Protein AF-A0A653PRN5-F1 (afdb_monomer_lite)

Secondary structure (DSSP, 8-state):
-HHHHHHHHHHHHHHHHHHHHHHHHHHHHHHHHHHHHHH-TTS---HHHHHHHHHHHHHHHHHHHHHHHHHHHHIIIIIS--SS---HHHHHHHHHHHHHHHHHHHHHHHHHHHHHHHHH-GGGHHHHHHHHHHHHHHHHHHHHHHHHHGGGTTS-TTHHHHHHHHHHHHHHHHHHHHTPPPPPP----PPP-PPPP--

Sequence (199 aa):
MTRLIERLFAAGYLAVIVLFLCAGAALVGLAAVEMWGALAPSRTLDLRARFDSVLDAIGIVTIALVAFELAQTVFEEEVRREVKISGPTRVRRFLSRFMVVLVVALSIETLVAVFRLLHEAPEQLPYAAAIGATAALLLVGWGVFLRLNRSVEELEPEAMAAAKDEDGEVAADADADAASPPPKAARRRRPARKVPAAE

pLDDT: mean 79.78, std 18.1, range [44.19, 98.56]

Structure (mmCIF, N/CA/C/O backbone):
data_AF-A0A653PRN5-F1
#
_entry.id   AF-A0A653PRN5-F1
#
loop_
_atom_site.group_PDB
_atom_site.id
_atom_site.type_symbol
_atom_site.label_atom_id
_atom_site.label_alt_id
_atom_site.label_comp_id
_atom_site.label_asym_id
_atom_site.label_entity_id
_atom_site.label_seq_id
_atom_site.pdbx_PDB_ins_code
_atom_site.Cartn_x
_atom_site.Cartn_y
_atom_site.Cartn_z
_atom_site.occupancy
_atom_site.B_iso_or_equiv
_atom_site.auth_seq_id
_atom_site.auth_comp_id
_atom_site.auth_asym_id
_atom_site.auth_atom_id
_atom_site.pdbx_PDB_model_num
ATOM 1 N N . MET A 1 1 ? -38.121 -8.170 11.894 1.00 65.75 1 MET A N 1
ATOM 2 C CA . MET A 1 1 ? -37.462 -7.126 11.074 1.00 65.75 1 MET A CA 1
ATOM 3 C C . MET A 1 1 ? -36.005 -6.919 11.478 1.00 65.75 1 MET A C 1
ATOM 5 O O . MET A 1 1 ? -35.159 -6.982 10.603 1.00 65.75 1 MET A O 1
ATOM 9 N N . THR A 1 2 ? -35.678 -6.799 12.767 1.00 76.06 2 THR A N 1
ATOM 10 C CA . THR A 1 2 ? -34.288 -6.697 13.271 1.00 76.06 2 THR A CA 1
ATOM 11 C C . THR A 1 2 ? -33.360 -7.821 12.794 1.00 76.06 2 THR A C 1
ATOM 13 O O . THR A 1 2 ? -32.327 -7.535 12.208 1.00 76.06 2 THR A O 1
ATOM 16 N N . ARG A 1 3 ? -33.774 -9.094 12.880 1.00 78.69 3 ARG A N 1
ATOM 17 C CA . ARG A 1 3 ? -32.960 -10.223 12.373 1.00 78.69 3 ARG A CA 1
ATOM 18 C C . ARG A 1 3 ? -32.740 -10.236 10.855 1.00 78.69 3 ARG A C 1
ATOM 20 O O . ARG A 1 3 ? -31.803 -10.869 10.382 1.00 78.69 3 ARG A O 1
ATOM 27 N N . LEU A 1 4 ? -33.618 -9.592 10.082 1.00 84.12 4 LEU A N 1
ATOM 28 C CA . LEU A 1 4 ? -33.431 -9.451 8.634 1.00 84.12 4 LEU A CA 1
ATOM 29 C C . LEU A 1 4 ? -32.376 -8.379 8.346 1.00 84.12 4 LEU A C 1
ATOM 31 O O . LEU A 1 4 ? -31.510 -8.592 7.508 1.00 84.12 4 LEU A O 1
ATOM 35 N N . ILE A 1 5 ? -32.427 -7.273 9.090 1.00 83.81 5 ILE A N 1
ATOM 36 C CA . ILE A 1 5 ? -31.450 -6.184 9.026 1.00 83.81 5 ILE A CA 1
ATOM 37 C C . ILE A 1 5 ? -30.063 -6.697 9.439 1.00 83.81 5 ILE A C 1
ATOM 39 O O . ILE A 1 5 ? -29.112 -6.526 8.690 1.00 83.81 5 ILE A O 1
ATOM 43 N N . GLU A 1 6 ? -29.949 -7.417 10.558 1.00 82.81 6 GLU A N 1
ATOM 44 C CA . GLU A 1 6 ? -28.686 -8.024 11.015 1.00 82.81 6 GLU A CA 1
ATOM 45 C C . GLU A 1 6 ? -28.068 -8.959 9.963 1.00 82.81 6 GLU A C 1
ATOM 47 O O . GLU A 1 6 ? -26.876 -8.878 9.681 1.00 82.81 6 GLU A O 1
ATOM 52 N N . ARG A 1 7 ? -28.881 -9.816 9.327 1.00 84.31 7 ARG A N 1
ATOM 53 C CA . ARG A 1 7 ? -28.416 -10.698 8.244 1.00 84.31 7 ARG A CA 1
ATOM 54 C C . ARG A 1 7 ? -28.000 -9.926 6.997 1.00 84.31 7 ARG A C 1
ATOM 56 O O . ARG A 1 7 ? -27.056 -10.341 6.337 1.00 84.31 7 ARG A O 1
ATOM 63 N N . LEU A 1 8 ? -28.687 -8.830 6.676 1.00 88.81 8 LEU A N 1
ATOM 64 C CA . LEU A 1 8 ? -28.337 -7.964 5.553 1.00 88.81 8 LEU A CA 1
ATOM 65 C C . LEU A 1 8 ? -26.974 -7.297 5.782 1.00 88.81 8 LEU A C 1
ATOM 67 O O . LEU A 1 8 ? -26.132 -7.326 4.892 1.00 88.81 8 LEU A O 1
ATOM 71 N N . PHE A 1 9 ? -26.737 -6.756 6.981 1.00 86.50 9 PHE A N 1
ATOM 72 C CA . PHE A 1 9 ? -25.447 -6.170 7.351 1.00 86.50 9 PHE A CA 1
ATOM 73 C C . PHE A 1 9 ? -24.332 -7.218 7.343 1.00 86.50 9 PHE A C 1
ATOM 75 O O . PHE A 1 9 ? -23.309 -7.004 6.700 1.00 86.50 9 PHE A O 1
ATOM 82 N N . ALA A 1 10 ? -24.549 -8.382 7.961 1.00 85.75 10 ALA A N 1
ATOM 83 C CA . ALA A 1 10 ? -23.576 -9.473 7.945 1.00 85.75 10 ALA A CA 1
ATOM 84 C C . ALA A 1 10 ? -23.252 -9.950 6.517 1.00 85.75 10 ALA A C 1
ATOM 86 O O . ALA A 1 10 ? -22.086 -10.148 6.183 1.00 85.75 10 ALA A O 1
ATOM 87 N N . ALA A 1 11 ? -24.265 -10.091 5.655 1.00 89.25 11 ALA A N 1
ATOM 88 C CA . ALA A 1 11 ? -24.065 -10.432 4.248 1.00 89.25 11 ALA A CA 1
ATOM 89 C C . ALA A 1 11 ? -23.294 -9.335 3.497 1.00 89.25 11 ALA A C 1
ATOM 91 O O . ALA A 1 11 ? -22.427 -9.650 2.686 1.00 89.25 11 ALA A O 1
ATOM 92 N N . GLY A 1 12 ? -23.573 -8.062 3.791 1.00 91.38 12 GLY A N 1
ATOM 93 C CA . GLY A 1 12 ? -22.850 -6.918 3.239 1.00 91.38 12 GLY A CA 1
ATOM 94 C C . GLY A 1 12 ? -21.367 -6.928 3.613 1.00 91.38 12 GLY A C 1
ATOM 95 O O . GLY A 1 12 ? -20.519 -6.887 2.726 1.00 91.38 12 GLY A O 1
ATOM 96 N N . TYR A 1 13 ? -21.039 -7.056 4.902 1.00 90.56 13 TYR A N 1
ATOM 97 C CA . TYR A 1 13 ? -19.646 -7.134 5.357 1.00 90.56 13 TYR A CA 1
ATOM 98 C C . TYR A 1 13 ? -18.920 -8.353 4.788 1.00 90.56 13 TYR A C 1
ATOM 100 O O . TYR A 1 13 ? -17.786 -8.229 4.331 1.00 90.56 13 TYR A O 1
ATOM 108 N N . LEU A 1 14 ? -19.583 -9.511 4.732 1.00 92.00 14 LEU A N 1
ATOM 109 C CA . LEU A 1 14 ? -19.017 -10.704 4.107 1.00 92.00 14 LEU A CA 1
ATOM 110 C C . LEU A 1 14 ? -18.716 -10.473 2.620 1.00 92.00 14 LEU A C 1
ATOM 112 O O . LEU A 1 14 ? -17.643 -10.846 2.153 1.00 92.00 14 LEU A O 1
ATOM 116 N N . ALA A 1 15 ? -19.627 -9.829 1.885 1.00 95.00 15 ALA A N 1
ATOM 117 C CA . ALA A 1 15 ? -19.411 -9.496 0.481 1.00 95.00 15 ALA A CA 1
ATOM 118 C C . ALA A 1 15 ? -18.217 -8.546 0.294 1.00 95.00 15 ALA A C 1
ATOM 120 O O . ALA A 1 15 ? -17.404 -8.767 -0.601 1.00 95.00 15 ALA A O 1
ATOM 121 N N . VAL A 1 16 ? -18.069 -7.536 1.159 1.00 94.44 16 VAL A N 1
ATOM 122 C CA . VAL A 1 16 ? -16.920 -6.614 1.151 1.00 94.44 16 VAL A CA 1
ATOM 123 C C . VAL A 1 16 ? -15.607 -7.357 1.402 1.00 94.44 16 VAL A C 1
ATOM 125 O O . VAL A 1 16 ? -14.648 -7.164 0.659 1.00 94.44 16 VAL A O 1
ATOM 128 N N . ILE A 1 17 ? -15.565 -8.242 2.402 1.00 95.44 17 ILE A N 1
ATOM 129 C CA . ILE A 1 17 ? -14.377 -9.051 2.712 1.00 95.44 17 ILE A CA 1
ATOM 130 C C . ILE A 1 17 ? -14.002 -9.924 1.515 1.00 95.44 17 ILE A C 1
ATOM 132 O O . ILE A 1 17 ? -12.851 -9.913 1.084 1.00 95.44 17 ILE A O 1
ATOM 136 N N . VAL A 1 18 ? -14.970 -10.646 0.942 1.00 97.00 18 VAL A N 1
ATOM 137 C CA . VAL A 1 18 ? -14.740 -11.495 -0.236 1.00 97.00 18 VAL A CA 1
ATOM 138 C C . VAL A 1 18 ? -14.222 -10.664 -1.408 1.00 97.00 18 VAL A C 1
ATOM 140 O O . VAL A 1 18 ? -13.267 -11.075 -2.060 1.00 97.00 18 VAL A O 1
ATOM 143 N N . LEU A 1 19 ? -14.789 -9.479 -1.647 1.00 97.69 19 LEU A N 1
ATOM 144 C CA . LEU A 1 19 ? -14.347 -8.594 -2.721 1.00 97.69 19 LEU A CA 1
ATOM 145 C C . LEU A 1 19 ? -12.893 -8.143 -2.532 1.00 97.69 19 LEU A C 1
ATOM 147 O O . LEU A 1 19 ? -12.115 -8.234 -3.480 1.00 97.69 19 LEU A O 1
ATOM 151 N N . PHE A 1 20 ? -12.505 -7.709 -1.328 1.00 97.56 20 PHE A N 1
ATOM 152 C CA . PHE A 1 20 ? -11.119 -7.327 -1.042 1.00 97.56 20 PHE A CA 1
ATOM 153 C C . PHE A 1 20 ? -10.149 -8.508 -1.161 1.00 97.56 20 PHE A C 1
ATOM 155 O O . PHE A 1 20 ? -9.071 -8.342 -1.728 1.00 97.56 20 PHE A O 1
ATOM 162 N N . LEU A 1 21 ? -10.531 -9.705 -0.698 1.00 97.75 21 LEU A N 1
ATOM 163 C CA . LEU A 1 21 ? -9.713 -10.914 -0.851 1.00 97.75 21 LEU A CA 1
ATOM 164 C C . LEU A 1 21 ? -9.529 -11.290 -2.325 1.00 97.75 21 LEU A C 1
ATOM 166 O O . LEU A 1 21 ? -8.411 -11.580 -2.749 1.00 97.75 21 LEU A O 1
ATOM 170 N N . CYS A 1 22 ? -10.602 -11.255 -3.118 1.00 98.44 22 CYS A N 1
ATOM 171 C CA . CYS A 1 22 ? -10.537 -11.516 -4.553 1.00 98.44 22 CYS A CA 1
ATOM 172 C C . CYS A 1 22 ? -9.695 -10.463 -5.282 1.00 98.44 22 CYS A C 1
ATOM 174 O O . CYS A 1 22 ? -8.875 -10.826 -6.121 1.00 98.44 22 CYS A O 1
ATOM 176 N N . ALA A 1 23 ? -9.860 -9.180 -4.950 1.00 98.31 23 ALA A N 1
ATOM 177 C CA . ALA A 1 23 ? -9.071 -8.096 -5.527 1.00 98.31 23 ALA A CA 1
ATOM 178 C C . ALA A 1 23 ? -7.583 -8.233 -5.175 1.00 98.31 23 ALA A C 1
ATOM 180 O O . ALA A 1 23 ? -6.744 -8.198 -6.071 1.00 98.31 23 ALA A O 1
ATOM 181 N N . GLY A 1 24 ? -7.253 -8.466 -3.901 1.00 98.19 24 GLY A N 1
ATOM 182 C CA . GLY A 1 24 ? -5.880 -8.703 -3.456 1.00 98.19 24 GLY A CA 1
ATOM 183 C C . GLY A 1 24 ? -5.254 -9.912 -4.151 1.00 98.19 24 GLY A C 1
ATOM 184 O O . GLY A 1 24 ? -4.158 -9.811 -4.693 1.00 98.19 24 GLY A O 1
ATOM 185 N N . ALA A 1 25 ? -5.970 -11.039 -4.231 1.00 98.44 25 ALA A N 1
ATOM 186 C CA . ALA A 1 25 ? -5.490 -12.235 -4.924 1.00 98.44 25 ALA A CA 1
ATOM 187 C C . ALA A 1 25 ? -5.283 -12.002 -6.430 1.00 98.44 25 ALA A C 1
ATOM 189 O O . ALA A 1 25 ? -4.285 -12.454 -6.990 1.00 98.44 25 ALA A O 1
ATOM 190 N N . ALA A 1 26 ? -6.191 -11.271 -7.083 1.00 98.56 26 ALA A N 1
ATOM 191 C CA . ALA A 1 26 ? -6.050 -10.899 -8.486 1.00 98.56 26 ALA A CA 1
ATOM 192 C C . ALA A 1 26 ? -4.828 -9.998 -8.710 1.00 98.56 26 ALA A C 1
ATOM 194 O O . ALA A 1 26 ? -4.054 -10.252 -9.629 1.00 98.56 26 ALA A O 1
ATOM 195 N N . LEU A 1 27 ? -4.609 -9.000 -7.848 1.00 98.44 27 LEU A N 1
ATOM 196 C CA . LEU A 1 27 ? -3.434 -8.128 -7.906 1.00 98.44 27 LEU A CA 1
ATOM 197 C C . LEU A 1 27 ? -2.136 -8.914 -7.686 1.00 98.44 27 LEU A C 1
ATOM 199 O O . LEU A 1 27 ? -1.198 -8.746 -8.457 1.00 98.44 27 LEU A O 1
ATOM 203 N N . VAL A 1 28 ? -2.086 -9.836 -6.718 1.00 98.50 28 VAL A N 1
ATOM 204 C CA . VAL A 1 28 ? -0.931 -10.739 -6.545 1.00 98.50 28 VAL A CA 1
ATOM 205 C C . VAL A 1 28 ? -0.688 -11.570 -7.805 1.00 98.50 28 VAL A C 1
ATOM 207 O O . VAL A 1 28 ? 0.454 -11.704 -8.240 1.00 98.50 28 VAL A O 1
ATOM 210 N N . GLY A 1 29 ? -1.748 -12.100 -8.420 1.00 98.50 29 GLY A N 1
ATOM 211 C CA . GLY A 1 29 ? -1.652 -12.826 -9.685 1.00 98.50 29 GLY A CA 1
ATOM 212 C C . GLY A 1 29 ? -1.079 -11.963 -10.812 1.00 98.50 29 GLY A C 1
ATOM 213 O O . GLY A 1 29 ? -0.166 -12.398 -11.509 1.00 98.50 29 GLY A O 1
ATOM 214 N N . LEU A 1 30 ? -1.561 -10.726 -10.957 1.00 98.38 30 LEU A N 1
ATOM 215 C CA . LEU A 1 30 ? -1.055 -9.770 -11.946 1.00 98.38 30 LEU A CA 1
ATOM 216 C C . LEU A 1 30 ? 0.412 -9.413 -11.693 1.00 98.38 30 LEU A C 1
ATOM 218 O O . LEU A 1 30 ? 1.210 -9.452 -12.625 1.00 98.38 30 LEU A O 1
ATOM 222 N N . ALA A 1 31 ? 0.792 -9.151 -10.442 1.00 98.00 31 ALA A N 1
ATOM 223 C CA . ALA A 1 31 ? 2.178 -8.884 -10.083 1.00 98.00 31 ALA A CA 1
ATOM 224 C C . ALA A 1 31 ? 3.092 -10.079 -10.377 1.00 98.00 31 ALA A C 1
ATOM 226 O O . ALA A 1 31 ? 4.203 -9.897 -10.866 1.00 98.00 31 ALA A O 1
ATOM 227 N N . ALA A 1 32 ? 2.633 -11.308 -10.119 1.00 97.88 32 ALA A N 1
ATOM 228 C CA . ALA A 1 32 ? 3.389 -12.515 -10.435 1.00 97.88 32 ALA A CA 1
ATOM 229 C C . ALA A 1 32 ? 3.581 -12.690 -11.950 1.00 97.88 32 ALA A C 1
ATOM 231 O O . ALA A 1 32 ? 4.664 -13.078 -12.390 1.00 97.88 32 ALA A O 1
ATOM 232 N N . VAL A 1 33 ? 2.556 -12.377 -12.750 1.00 97.00 33 VAL A N 1
ATOM 233 C CA . VAL A 1 33 ? 2.641 -12.392 -14.217 1.00 97.00 33 VAL A CA 1
ATOM 234 C C . VAL A 1 33 ? 3.614 -11.325 -14.724 1.00 97.00 33 VAL A C 1
ATOM 236 O O . VAL A 1 33 ? 4.459 -11.641 -15.563 1.00 97.00 33 VAL A O 1
ATOM 239 N N . GLU A 1 34 ? 3.539 -10.101 -14.199 1.00 95.81 34 GLU A N 1
ATOM 240 C CA . GLU A 1 34 ? 4.444 -9.002 -14.559 1.00 95.81 34 GLU A CA 1
ATOM 241 C C . GLU A 1 34 ? 5.897 -9.347 -14.199 1.00 95.81 34 GLU A C 1
ATOM 243 O O . GLU A 1 34 ? 6.788 -9.293 -15.047 1.00 95.81 34 GLU A O 1
ATOM 248 N N . MET A 1 35 ? 6.119 -9.839 -12.977 1.00 95.31 35 MET A N 1
ATOM 249 C CA . MET A 1 35 ? 7.420 -10.293 -12.485 1.00 95.31 35 MET A CA 1
ATOM 250 C C . MET A 1 35 ? 7.989 -11.422 -13.353 1.00 95.31 35 MET A C 1
ATOM 252 O O . MET A 1 35 ? 9.139 -11.366 -13.790 1.00 95.31 35 MET A O 1
ATOM 256 N N . TRP A 1 36 ? 7.181 -12.440 -13.665 1.00 95.81 36 TRP A N 1
ATOM 257 C CA . TRP A 1 36 ? 7.602 -13.523 -14.552 1.00 95.81 36 TRP A CA 1
ATOM 258 C C . TRP A 1 36 ? 7.970 -13.001 -15.944 1.00 95.81 36 TRP A C 1
ATOM 260 O O . TRP A 1 36 ? 8.997 -13.392 -16.496 1.00 95.81 36 TRP A O 1
ATOM 270 N N . GLY A 1 37 ? 7.174 -12.083 -16.499 1.00 93.00 37 GLY A N 1
ATOM 271 C CA . GLY A 1 37 ? 7.458 -11.424 -17.773 1.00 93.00 37 GLY A CA 1
ATOM 272 C C . GLY A 1 37 ? 8.770 -10.633 -17.764 1.00 93.00 37 GLY A C 1
ATOM 273 O O . GLY A 1 37 ? 9.509 -10.684 -18.749 1.00 93.00 37 GLY A O 1
ATOM 274 N N . ALA A 1 38 ? 9.080 -9.966 -16.651 1.00 92.44 38 ALA A N 1
ATOM 275 C CA . ALA A 1 38 ? 10.306 -9.198 -16.456 1.00 92.44 38 ALA A CA 1
ATOM 276 C C . ALA A 1 38 ? 11.556 -10.079 -16.323 1.00 92.44 38 ALA A C 1
ATOM 278 O O . ALA A 1 38 ? 12.642 -9.678 -16.742 1.00 92.44 38 ALA A O 1
ATOM 279 N N . LEU A 1 39 ? 11.426 -11.283 -15.757 1.00 91.88 39 LEU A N 1
ATOM 280 C CA . LEU A 1 39 ? 12.531 -12.225 -15.533 1.00 91.88 39 LEU A CA 1
ATOM 281 C C . LEU A 1 39 ? 12.707 -13.238 -16.670 1.00 91.88 39 LEU A C 1
ATOM 283 O O . LEU A 1 39 ? 13.814 -13.740 -16.862 1.00 91.88 39 LEU A O 1
ATOM 287 N N . ALA A 1 40 ? 11.664 -13.508 -17.459 1.00 92.69 40 ALA A N 1
ATOM 288 C CA . ALA A 1 40 ? 11.686 -14.498 -18.530 1.00 92.69 40 ALA A CA 1
ATOM 289 C C . ALA A 1 40 ? 12.869 -14.266 -19.500 1.00 92.69 40 ALA A C 1
ATOM 291 O O . ALA A 1 40 ? 12.948 -13.218 -20.156 1.00 92.69 40 ALA A O 1
ATOM 292 N N . PRO A 1 41 ? 13.788 -15.242 -19.648 1.00 82.62 41 PRO A N 1
ATOM 293 C CA . PRO A 1 41 ? 14.909 -15.134 -20.586 1.00 82.62 41 PRO A CA 1
ATOM 294 C C . PRO A 1 41 ? 14.459 -15.106 -22.050 1.00 82.62 41 PRO A C 1
ATOM 296 O O . PRO A 1 41 ? 15.177 -14.614 -22.912 1.00 82.62 41 PRO A O 1
ATOM 299 N N . SER A 1 42 ? 13.261 -15.627 -22.332 1.00 83.94 42 SER A N 1
ATOM 300 C CA . SER A 1 42 ? 12.683 -15.690 -23.675 1.00 83.94 42 SER A CA 1
ATOM 301 C C . SER A 1 42 ? 1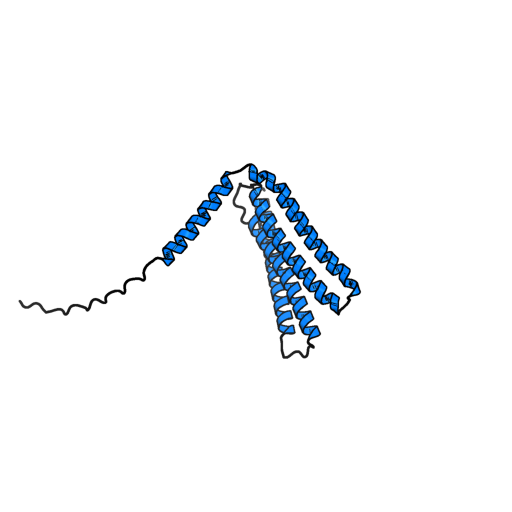2.254 -14.330 -24.232 1.00 83.94 42 SER A C 1
ATOM 303 O O . SER A 1 42 ? 12.077 -14.210 -25.442 1.00 83.94 42 SER A O 1
ATOM 305 N N . ARG A 1 43 ? 12.084 -13.304 -23.386 1.00 82.00 43 ARG A N 1
ATOM 306 C CA . ARG A 1 43 ? 11.789 -11.942 -23.841 1.00 82.00 43 ARG A CA 1
ATOM 307 C C . ARG A 1 43 ? 13.080 -11.150 -24.024 1.00 82.00 43 ARG A C 1
ATOM 309 O O . ARG A 1 43 ? 13.852 -10.964 -23.084 1.00 82.00 43 ARG A O 1
ATOM 316 N N . THR A 1 44 ? 13.281 -10.599 -25.213 1.00 83.94 44 THR A N 1
ATOM 317 C CA . THR A 1 44 ? 14.355 -9.638 -25.489 1.00 83.94 44 THR A CA 1
ATOM 318 C C . THR A 1 44 ? 13.940 -8.246 -25.007 1.00 83.94 44 THR A C 1
ATOM 320 O O . THR A 1 44 ? 13.588 -7.383 -25.806 1.00 83.94 44 THR A O 1
ATOM 323 N N . LEU A 1 45 ? 13.916 -8.060 -23.687 1.00 85.44 45 LEU A N 1
ATOM 324 C CA . LEU A 1 45 ? 13.774 -6.757 -23.033 1.00 85.44 45 LEU A CA 1
ATOM 325 C C . LEU A 1 45 ? 15.153 -6.246 -22.624 1.00 85.44 45 LEU A C 1
ATOM 327 O O . LEU A 1 45 ? 15.986 -7.037 -22.163 1.00 85.44 45 LEU A O 1
ATOM 331 N N . ASP A 1 46 ? 15.374 -4.943 -22.764 1.00 90.81 46 ASP A N 1
ATOM 332 C CA . ASP A 1 46 ? 16.552 -4.292 -22.208 1.00 90.81 46 ASP A CA 1
ATOM 333 C C . ASP A 1 46 ? 16.493 -4.262 -20.667 1.00 90.81 46 ASP A C 1
ATOM 335 O O . ASP A 1 46 ? 15.475 -4.564 -20.039 1.00 90.81 46 ASP A O 1
ATOM 339 N N . LEU A 1 47 ? 17.623 -3.946 -20.029 1.00 89.69 47 LEU A N 1
ATOM 340 C CA . LEU A 1 47 ? 17.706 -3.939 -18.565 1.00 89.69 47 LEU A CA 1
ATOM 341 C C . LEU A 1 47 ? 16.782 -2.879 -17.942 1.00 89.69 47 LEU A C 1
ATOM 343 O O . LEU A 1 47 ? 16.273 -3.083 -16.843 1.00 89.69 47 LEU A O 1
ATOM 347 N N . ARG A 1 48 ? 16.552 -1.773 -18.660 1.00 88.94 48 ARG A N 1
ATOM 348 C CA . ARG A 1 48 ? 15.703 -0.661 -18.227 1.00 88.94 48 ARG A CA 1
ATOM 349 C C . ARG A 1 48 ? 14.241 -1.095 -18.126 1.00 88.94 48 ARG A C 1
ATOM 351 O O . ARG A 1 48 ? 13.676 -1.010 -17.044 1.00 88.94 48 ARG A O 1
ATOM 358 N N . ALA A 1 49 ? 13.677 -1.654 -19.195 1.00 90.62 49 ALA A N 1
ATOM 359 C CA . ALA A 1 49 ? 12.302 -2.139 -19.201 1.00 90.62 49 ALA A CA 1
ATOM 360 C C . ALA A 1 49 ? 12.089 -3.263 -18.179 1.00 90.62 49 ALA A C 1
ATOM 362 O O . ALA A 1 49 ? 11.051 -3.321 -17.530 1.00 90.62 49 ALA A O 1
ATOM 363 N N . ARG A 1 50 ? 13.088 -4.137 -17.980 1.00 92.69 50 ARG A N 1
ATOM 364 C CA . ARG A 1 50 ? 13.028 -5.163 -16.924 1.00 92.69 50 ARG A CA 1
ATOM 365 C C . ARG A 1 50 ? 12.953 -4.543 -15.530 1.00 92.69 50 ARG A C 1
ATOM 367 O O . ARG A 1 50 ? 12.183 -5.020 -14.704 1.00 92.69 50 ARG A O 1
ATOM 374 N N . PHE A 1 51 ? 13.741 -3.503 -15.267 1.00 91.81 51 PHE A N 1
ATOM 375 C CA . PHE A 1 51 ? 13.703 -2.779 -13.999 1.00 91.81 51 PHE A CA 1
ATOM 376 C C . PHE A 1 51 ? 12.349 -2.094 -13.777 1.00 91.81 51 PHE A C 1
ATOM 378 O O . PHE A 1 51 ? 11.774 -2.241 -12.701 1.00 91.81 51 PHE A O 1
ATOM 385 N N . ASP A 1 52 ? 11.810 -1.425 -14.797 1.00 92.31 52 ASP A N 1
ATOM 386 C CA . ASP A 1 52 ? 10.522 -0.731 -14.700 1.00 92.31 52 ASP A CA 1
ATOM 387 C C . ASP A 1 52 ? 9.365 -1.723 -14.456 1.00 92.31 52 ASP A C 1
ATOM 389 O O . ASP A 1 52 ? 8.566 -1.509 -13.547 1.00 92.31 52 ASP A O 1
ATOM 393 N N . SER A 1 53 ? 9.344 -2.881 -15.133 1.00 94.31 53 SER A N 1
ATOM 394 C CA . SER A 1 53 ? 8.376 -3.956 -14.842 1.00 94.31 53 SER A CA 1
ATOM 395 C C . SER A 1 53 ? 8.492 -4.504 -13.413 1.00 94.31 53 SER A C 1
ATOM 397 O O . SER A 1 53 ? 7.486 -4.838 -12.787 1.00 94.31 53 SER A O 1
ATOM 399 N N . VAL A 1 54 ? 9.708 -4.608 -12.863 1.00 95.12 54 VAL A N 1
ATOM 400 C CA . VAL A 1 54 ? 9.901 -5.032 -11.465 1.00 95.12 54 VAL A CA 1
ATOM 401 C C . VAL A 1 54 ? 9.339 -3.987 -10.500 1.00 95.12 54 VAL A C 1
ATOM 403 O O . VAL A 1 54 ? 8.688 -4.359 -9.523 1.00 95.12 54 VAL A O 1
ATOM 406 N N . LEU A 1 55 ? 9.549 -2.696 -10.770 1.00 94.94 55 LEU A N 1
ATOM 407 C CA . LEU A 1 55 ? 8.970 -1.613 -9.974 1.00 94.94 55 LEU A CA 1
ATOM 408 C C . LEU A 1 55 ? 7.437 -1.608 -10.038 1.00 94.94 55 LEU A C 1
ATOM 410 O O . LEU A 1 55 ? 6.792 -1.505 -8.994 1.00 94.94 55 LEU A O 1
ATOM 414 N N . ASP A 1 56 ? 6.858 -1.791 -11.225 1.00 94.88 56 ASP A N 1
ATOM 415 C CA . ASP A 1 56 ? 5.407 -1.888 -11.402 1.00 94.88 56 ASP A CA 1
ATOM 416 C C . ASP A 1 56 ? 4.839 -3.102 -10.645 1.00 94.88 56 ASP A C 1
ATOM 418 O O . ASP A 1 56 ? 3.838 -2.980 -9.936 1.00 94.88 56 ASP A O 1
ATOM 422 N N . ALA A 1 57 ? 5.511 -4.259 -10.691 1.00 97.00 57 ALA A N 1
ATOM 423 C CA . ALA A 1 57 ? 5.113 -5.430 -9.910 1.00 97.00 57 ALA A CA 1
ATOM 424 C C . ALA A 1 57 ? 5.144 -5.162 -8.392 1.00 97.00 57 ALA A C 1
ATOM 426 O O . ALA A 1 57 ? 4.235 -5.589 -7.677 1.00 97.00 57 ALA A O 1
ATOM 427 N N . ILE A 1 58 ? 6.145 -4.428 -7.888 1.00 96.38 58 ILE A N 1
ATOM 428 C CA . ILE A 1 58 ? 6.223 -4.024 -6.472 1.00 96.38 58 ILE A CA 1
ATOM 429 C C . ILE A 1 58 ? 5.059 -3.093 -6.102 1.00 96.38 58 ILE A C 1
ATOM 431 O O . ILE A 1 58 ? 4.439 -3.283 -5.051 1.00 96.38 58 ILE A O 1
ATOM 435 N N . GLY A 1 59 ? 4.723 -2.129 -6.963 1.00 95.69 59 GLY A N 1
ATOM 436 C CA . GLY A 1 59 ? 3.546 -1.269 -6.793 1.00 95.69 59 GLY A CA 1
ATOM 437 C C . GLY A 1 59 ? 2.250 -2.082 -6.707 1.00 95.69 59 GLY A C 1
ATOM 438 O O . GLY A 1 59 ? 1.488 -1.956 -5.747 1.00 95.69 59 GLY A O 1
ATOM 439 N N . ILE A 1 60 ? 2.040 -3.019 -7.637 1.00 97.50 60 ILE A N 1
ATOM 440 C CA . ILE A 1 60 ? 0.854 -3.893 -7.643 1.00 97.50 60 ILE A CA 1
ATOM 441 C C . ILE A 1 60 ? 0.766 -4.730 -6.351 1.00 97.50 60 ILE A C 1
ATOM 443 O O . ILE A 1 60 ? -0.313 -4.828 -5.760 1.00 97.50 60 ILE A O 1
ATOM 447 N N . VAL A 1 61 ? 1.878 -5.303 -5.870 1.00 97.38 61 VAL A N 1
ATOM 448 C CA . VAL A 1 61 ? 1.901 -6.062 -4.600 1.00 97.38 61 VAL A CA 1
ATOM 449 C C . VAL A 1 61 ? 1.589 -5.167 -3.403 1.00 97.38 61 VAL A C 1
ATOM 451 O O . VAL A 1 61 ? 0.898 -5.600 -2.482 1.00 97.38 61 VAL A O 1
ATOM 454 N N . THR A 1 62 ? 2.051 -3.918 -3.415 1.00 96.06 62 THR A N 1
ATOM 455 C CA . THR A 1 62 ? 1.783 -2.950 -2.343 1.00 96.06 62 THR A CA 1
ATOM 456 C C . THR A 1 62 ? 0.288 -2.655 -2.239 1.00 96.06 62 THR A C 1
ATOM 458 O O . THR A 1 62 ? -0.281 -2.699 -1.146 1.00 96.06 62 THR A O 1
ATOM 461 N N . ILE A 1 63 ? -0.386 -2.469 -3.376 1.00 95.94 63 ILE A N 1
ATOM 462 C CA . ILE A 1 63 ? -1.846 -2.302 -3.425 1.00 95.94 63 ILE A CA 1
ATOM 463 C C . ILE A 1 63 ? -2.552 -3.584 -2.956 1.00 95.94 63 ILE A C 1
ATOM 465 O O . ILE A 1 63 ? -3.521 -3.517 -2.196 1.00 95.94 63 ILE A O 1
ATOM 469 N N . ALA A 1 64 ? -2.057 -4.761 -3.354 1.00 97.06 64 ALA A N 1
ATOM 470 C CA . ALA A 1 64 ? -2.612 -6.037 -2.909 1.00 97.06 64 ALA A CA 1
ATOM 471 C C . ALA A 1 64 ? -2.525 -6.215 -1.383 1.00 97.06 64 ALA A C 1
ATOM 473 O O . ALA A 1 64 ? -3.484 -6.670 -0.760 1.00 97.06 64 ALA A O 1
ATOM 474 N N . LEU A 1 65 ? -1.404 -5.815 -0.775 1.00 95.12 65 LEU A N 1
ATOM 475 C CA . LEU A 1 65 ? -1.197 -5.853 0.673 1.00 95.12 65 LEU A CA 1
ATOM 476 C C . LEU A 1 65 ? -2.227 -4.984 1.399 1.00 95.12 65 LEU A C 1
ATOM 478 O O . LEU A 1 65 ? -2.837 -5.437 2.367 1.00 95.12 65 LEU A O 1
ATOM 482 N N . VAL A 1 66 ? -2.483 -3.773 0.894 1.00 95.12 66 VAL A N 1
ATOM 483 C CA . VAL A 1 66 ? -3.515 -2.882 1.447 1.00 95.12 66 VAL A CA 1
ATOM 484 C C . VAL A 1 66 ? -4.907 -3.511 1.335 1.00 95.12 66 VAL A C 1
ATOM 486 O O . VAL A 1 66 ? -5.682 -3.454 2.289 1.00 95.12 66 VAL A O 1
ATOM 489 N N . ALA A 1 67 ? -5.227 -4.160 0.211 1.00 96.31 67 ALA A N 1
ATOM 490 C CA . ALA A 1 67 ? -6.502 -4.858 0.048 1.00 96.31 67 ALA A CA 1
ATOM 491 C C . ALA A 1 67 ? -6.678 -5.998 1.071 1.00 96.31 67 ALA A C 1
ATOM 493 O O . ALA A 1 67 ? -7.749 -6.126 1.666 1.00 96.31 67 ALA A O 1
ATOM 494 N N . PHE A 1 68 ? -5.634 -6.794 1.324 1.00 95.38 68 PHE A N 1
ATOM 495 C CA . PHE A 1 68 ? -5.688 -7.856 2.334 1.00 95.38 68 PHE A CA 1
ATOM 496 C C . PHE A 1 68 ? -5.826 -7.316 3.759 1.00 95.38 68 PHE A C 1
ATOM 498 O O . PHE A 1 68 ? -6.643 -7.839 4.518 1.00 95.38 68 PHE A O 1
ATOM 505 N N . GLU A 1 69 ? -5.102 -6.252 4.114 1.00 93.31 69 GLU A N 1
ATOM 506 C CA . GLU A 1 69 ? -5.226 -5.635 5.440 1.00 93.31 69 GLU A CA 1
ATOM 507 C C . GLU A 1 69 ? -6.644 -5.087 5.666 1.00 93.31 69 GLU A C 1
ATOM 509 O O . GLU A 1 69 ? -7.206 -5.248 6.750 1.00 93.31 69 GLU A O 1
ATOM 514 N N . LEU A 1 70 ? -7.269 -4.502 4.636 1.00 92.62 70 LEU A N 1
ATOM 515 C CA . LEU A 1 70 ? -8.660 -4.042 4.697 1.00 92.62 70 LEU A CA 1
ATOM 516 C C . LEU A 1 70 ? -9.649 -5.206 4.845 1.00 92.62 70 LEU A C 1
ATOM 518 O O . LEU A 1 70 ? -10.576 -5.117 5.651 1.00 92.62 70 LEU A O 1
ATOM 522 N N . ALA A 1 71 ? -9.447 -6.315 4.127 1.00 93.75 71 ALA A N 1
ATOM 523 C CA . ALA A 1 71 ? -10.268 -7.513 4.300 1.00 93.75 71 ALA A CA 1
ATOM 524 C C . ALA A 1 71 ? -10.188 -8.049 5.738 1.00 93.75 71 ALA A C 1
ATOM 526 O O . ALA A 1 71 ? -11.218 -8.332 6.353 1.00 93.75 71 ALA A O 1
ATOM 527 N N . GLN A 1 72 ? -8.971 -8.161 6.280 1.00 90.50 72 GLN A N 1
ATOM 528 C CA . GLN A 1 72 ? -8.739 -8.646 7.638 1.00 90.50 72 GLN A CA 1
ATOM 529 C C . GLN A 1 72 ? -9.340 -7.696 8.678 1.00 90.50 72 GLN A C 1
ATOM 531 O O . GLN A 1 72 ? -10.014 -8.144 9.598 1.00 90.50 72 GLN A O 1
ATOM 536 N N . THR A 1 73 ? -9.169 -6.391 8.477 1.00 87.94 73 THR A N 1
ATOM 537 C CA . THR A 1 73 ? -9.762 -5.325 9.292 1.00 87.94 73 THR A CA 1
ATOM 538 C C . THR A 1 73 ? -11.279 -5.467 9.397 1.00 87.94 73 THR A C 1
ATOM 540 O O . THR A 1 73 ? -11.827 -5.520 10.496 1.00 87.94 73 THR A O 1
ATOM 543 N N . VAL A 1 74 ? -11.972 -5.568 8.258 1.00 88.19 74 VAL A N 1
ATOM 544 C CA . VAL A 1 74 ? -13.437 -5.694 8.242 1.00 88.19 74 VAL A CA 1
ATOM 545 C C . VAL A 1 74 ? -13.868 -7.022 8.871 1.00 88.19 74 VAL A C 1
ATOM 547 O O . VAL A 1 74 ? -14.857 -7.073 9.600 1.00 88.19 74 VAL A O 1
ATOM 550 N N . PHE A 1 75 ? -13.118 -8.100 8.640 1.00 87.94 75 PHE A N 1
ATOM 551 C CA . PHE A 1 75 ? -13.399 -9.397 9.251 1.00 87.94 75 PHE A CA 1
ATOM 552 C C . PHE A 1 75 ? -13.253 -9.379 10.782 1.00 87.94 75 PHE A C 1
ATOM 554 O O . PHE A 1 75 ? -14.124 -9.894 11.487 1.00 87.94 75 PHE A O 1
ATOM 561 N N . GLU A 1 76 ? -12.184 -8.781 11.308 1.00 84.31 76 GLU A N 1
ATOM 562 C CA . GLU A 1 76 ? -11.917 -8.700 12.748 1.00 84.31 76 GLU A CA 1
ATOM 563 C C . GLU A 1 76 ? -12.921 -7.802 13.483 1.00 84.31 76 GLU A C 1
ATOM 565 O O . GLU A 1 76 ? -13.397 -8.178 14.558 1.00 84.31 76 GLU A O 1
ATOM 570 N N . GLU A 1 77 ? -13.270 -6.647 12.908 1.00 78.75 77 GLU A N 1
ATOM 571 C CA . GLU A 1 77 ? -14.119 -5.654 13.577 1.00 78.75 77 GLU A CA 1
ATOM 572 C C . GLU A 1 77 ? -15.621 -5.903 13.404 1.00 78.75 77 GLU A C 1
ATOM 574 O O . GLU A 1 77 ? -16.375 -5.693 14.353 1.00 78.75 77 GLU A O 1
ATOM 579 N N . GLU A 1 78 ? -16.074 -6.387 12.244 1.00 80.31 78 GLU A N 1
ATOM 580 C CA . GLU A 1 78 ? -17.512 -6.474 11.934 1.00 80.31 78 GLU A CA 1
ATOM 581 C C . GLU A 1 78 ? -18.054 -7.908 11.948 1.00 80.31 78 GLU A C 1
ATOM 583 O O . GLU A 1 78 ? -19.218 -8.126 12.288 1.00 80.31 78 GLU A O 1
ATOM 588 N N . VAL A 1 79 ? -17.226 -8.913 11.628 1.00 75.94 79 VAL A N 1
ATOM 589 C CA . VAL A 1 79 ? -17.668 -10.321 11.570 1.00 75.94 79 VAL A CA 1
ATOM 590 C C . VAL A 1 79 ? -17.332 -11.079 12.849 1.00 75.94 79 VAL A C 1
ATOM 592 O O . VAL A 1 79 ? -18.199 -11.746 13.412 1.00 75.94 79 VAL A O 1
ATOM 595 N N . ARG A 1 80 ? -16.099 -10.966 13.355 1.00 67.12 80 ARG A N 1
ATOM 596 C CA . ARG A 1 80 ? -15.659 -11.641 14.591 1.00 67.12 80 ARG A CA 1
ATOM 597 C C . ARG A 1 80 ? -16.021 -10.854 15.860 1.00 67.12 80 ARG A C 1
ATOM 599 O O . ARG A 1 80 ? -15.483 -11.108 16.934 1.00 67.12 80 ARG A O 1
ATOM 606 N N . ARG A 1 81 ? -16.932 -9.881 15.771 1.00 65.88 81 ARG A N 1
ATOM 607 C CA . ARG A 1 81 ? -17.317 -9.038 16.907 1.00 65.88 81 ARG A CA 1
ATOM 608 C C . ARG A 1 81 ? -18.144 -9.824 17.931 1.00 65.88 81 ARG A C 1
ATOM 610 O O . ARG A 1 81 ? -19.370 -9.755 17.968 1.00 65.88 81 ARG A O 1
ATOM 617 N N . GLU A 1 82 ? -17.464 -10.555 18.806 1.00 52.88 82 GLU A N 1
ATOM 618 C CA . GLU A 1 82 ? -18.060 -11.157 19.995 1.00 52.88 82 GLU A CA 1
ATOM 619 C C . GLU A 1 82 ? -18.412 -10.040 21.000 1.00 52.88 82 GLU A C 1
ATOM 621 O O . GLU A 1 82 ? -17.565 -9.455 21.666 1.00 52.88 82 GLU A O 1
ATOM 626 N N . VAL A 1 83 ? -19.685 -9.640 20.975 1.00 49.19 83 VAL A N 1
ATOM 627 C CA . VAL A 1 83 ? -20.503 -8.991 22.019 1.00 49.19 83 VAL A CA 1
ATOM 628 C C . VAL A 1 83 ? -19.768 -8.263 23.184 1.00 49.19 83 VAL A C 1
ATOM 630 O O . VAL A 1 83 ? -19.249 -8.876 24.106 1.00 49.19 83 VAL A O 1
ATOM 633 N N . LYS A 1 84 ? -19.954 -6.928 23.224 1.00 46.22 84 LYS A N 1
ATOM 634 C CA . LYS A 1 84 ? -20.086 -6.033 24.412 1.00 46.22 84 LYS A CA 1
ATOM 635 C C . LYS A 1 84 ? -18.887 -5.614 25.285 1.00 46.22 84 LYS A C 1
ATOM 637 O O . LYS A 1 84 ? -19.126 -5.154 26.397 1.00 46.22 84 LYS A O 1
ATOM 642 N N . ILE A 1 85 ? -17.653 -5.553 24.788 1.00 46.69 85 ILE A N 1
ATOM 643 C CA . ILE A 1 85 ? -16.651 -4.658 25.416 1.00 46.69 85 ILE A CA 1
ATOM 644 C C . ILE A 1 85 ? -15.948 -3.823 24.343 1.00 46.69 85 ILE A C 1
ATOM 646 O O . ILE A 1 85 ? -14.883 -4.162 23.834 1.00 46.69 85 ILE A O 1
ATOM 650 N N . SER A 1 86 ? -16.579 -2.710 23.962 1.00 50.75 86 SER A N 1
ATOM 651 C CA . SER A 1 86 ? -15.956 -1.648 23.168 1.00 50.75 86 SER A CA 1
ATOM 652 C C . SER A 1 86 ? -15.197 -0.701 24.101 1.00 50.75 86 SER A C 1
ATOM 654 O O . SER A 1 86 ? -15.656 0.405 24.379 1.00 50.75 86 SER A O 1
ATOM 656 N N . GLY A 1 87 ? -14.068 -1.159 24.639 1.00 60.91 87 GLY A N 1
ATOM 657 C CA . GLY A 1 87 ? -13.157 -0.284 25.373 1.00 60.91 87 GLY A CA 1
ATOM 658 C C . GLY A 1 87 ? -12.401 0.656 24.412 1.00 60.91 87 GLY A C 1
ATOM 659 O O . GLY A 1 87 ? -12.004 0.202 23.332 1.00 60.91 87 GLY A O 1
ATOM 660 N N . PRO A 1 88 ? -12.136 1.925 24.786 1.00 61.28 88 PRO A N 1
ATOM 661 C CA . PRO A 1 88 ? -11.311 2.866 24.009 1.00 61.28 88 PRO A CA 1
ATOM 662 C C . PRO A 1 88 ? -9.938 2.300 23.594 1.00 61.28 88 PRO A C 1
ATOM 664 O O . PRO A 1 88 ? -9.425 2.595 22.515 1.00 61.28 88 PRO A O 1
ATOM 667 N N . THR A 1 89 ? -9.369 1.415 24.415 1.00 62.19 89 THR A N 1
ATOM 668 C CA . THR A 1 89 ? -8.061 0.769 24.215 1.00 62.19 89 THR A CA 1
ATOM 669 C C . THR A 1 89 ? -8.012 -0.137 22.980 1.00 62.19 89 THR A C 1
ATOM 671 O O . THR A 1 89 ? -6.985 -0.212 22.301 1.00 62.19 89 THR A O 1
ATOM 674 N N . ARG A 1 90 ? -9.122 -0.802 22.634 1.00 64.62 90 ARG A N 1
ATOM 675 C CA . ARG A 1 90 ? -9.161 -1.762 21.520 1.00 64.62 90 ARG A CA 1
ATOM 676 C C . ARG A 1 90 ? -9.225 -1.061 20.161 1.00 64.62 90 ARG A C 1
ATOM 678 O O . ARG A 1 90 ? -8.458 -1.412 19.269 1.00 64.62 90 ARG A O 1
ATOM 685 N N . VAL A 1 91 ? -10.033 -0.001 20.055 1.00 68.50 91 VAL A N 1
ATOM 686 C CA . VAL A 1 91 ? -10.072 0.886 18.875 1.00 68.50 91 VAL A CA 1
ATOM 687 C C . VAL A 1 91 ? -8.698 1.513 18.631 1.00 68.50 91 VAL A C 1
ATOM 689 O O . VAL A 1 91 ? -8.254 1.597 17.488 1.00 68.50 91 VAL A O 1
ATOM 692 N N . ARG A 1 92 ? -7.982 1.886 19.704 1.00 73.00 92 ARG A N 1
ATOM 693 C CA . ARG A 1 92 ? -6.614 2.408 19.609 1.00 73.00 92 ARG A CA 1
ATOM 694 C C . ARG A 1 92 ? -5.656 1.380 19.012 1.00 73.00 92 ARG A C 1
ATOM 696 O O . ARG A 1 92 ? -4.956 1.714 18.068 1.00 73.00 92 ARG A O 1
ATOM 703 N N . ARG A 1 93 ? -5.633 0.139 19.519 1.00 73.62 93 ARG A N 1
ATOM 704 C CA . ARG A 1 93 ? -4.754 -0.931 19.001 1.00 73.62 93 ARG A CA 1
ATOM 705 C C . ARG A 1 93 ? -5.046 -1.249 17.530 1.00 73.62 93 ARG A C 1
ATOM 707 O O . ARG A 1 93 ? -4.104 -1.399 16.756 1.00 73.62 93 ARG A O 1
ATOM 714 N N . PHE A 1 94 ? -6.323 -1.304 17.157 1.00 76.25 94 PHE A N 1
ATOM 715 C CA . PHE A 1 94 ? -6.750 -1.487 15.771 1.00 76.25 94 PHE A CA 1
ATOM 716 C C . PHE A 1 94 ? -6.232 -0.356 14.870 1.00 76.25 94 PHE A C 1
ATOM 718 O O . PHE A 1 94 ? -5.517 -0.608 13.899 1.00 76.25 94 PHE A O 1
ATOM 725 N N . LEU A 1 95 ? -6.514 0.896 15.243 1.00 79.00 95 LEU A N 1
ATOM 726 C CA . LEU A 1 95 ? -6.097 2.062 14.473 1.00 79.00 95 LEU A CA 1
ATOM 727 C C . LEU A 1 95 ? -4.567 2.146 14.362 1.00 79.00 95 LEU A C 1
ATOM 729 O O . LEU A 1 95 ? -4.057 2.497 13.302 1.00 79.00 95 LEU A O 1
ATOM 733 N N . SER A 1 96 ? -3.838 1.745 15.412 1.00 83.50 96 SER A N 1
ATOM 734 C CA . SER A 1 96 ? -2.376 1.642 15.388 1.00 83.50 96 SER A CA 1
ATOM 735 C C . SER A 1 96 ? -1.872 0.680 14.331 1.00 83.50 96 SER A C 1
ATOM 737 O O . SER A 1 96 ? -0.987 1.035 13.555 1.00 83.50 96 SER A O 1
ATOM 739 N N . ARG A 1 97 ? -2.418 -0.539 14.302 1.00 83.31 97 ARG A N 1
ATOM 740 C CA . ARG A 1 97 ? -2.003 -1.563 13.344 1.00 83.31 97 ARG A CA 1
ATOM 741 C C . ARG A 1 97 ? -2.293 -1.108 11.918 1.00 83.31 97 ARG A C 1
ATOM 743 O O . ARG A 1 97 ? -1.395 -1.123 11.080 1.00 83.31 97 ARG A O 1
ATOM 750 N N . PHE A 1 98 ? -3.512 -0.633 11.684 1.00 85.69 98 PHE A N 1
ATOM 751 C CA . PHE A 1 98 ? -3.945 -0.167 10.374 1.00 85.69 98 PHE A CA 1
ATOM 752 C C . PHE A 1 98 ? -3.077 0.991 9.860 1.00 85.69 98 PHE A C 1
ATOM 754 O O . PHE A 1 98 ? -2.606 0.972 8.724 1.00 85.69 98 PHE A O 1
ATOM 761 N N . MET A 1 99 ? -2.791 1.975 10.717 1.00 89.06 99 MET A N 1
ATOM 762 C CA . MET A 1 99 ? -1.975 3.132 10.353 1.00 89.06 99 MET A CA 1
ATOM 763 C C . MET A 1 99 ? -0.537 2.750 9.988 1.00 89.06 99 MET A C 1
ATOM 765 O O . MET A 1 99 ? 0.002 3.279 9.018 1.00 89.06 99 MET A O 1
ATOM 769 N N . VAL A 1 100 ? 0.084 1.820 10.724 1.00 89.00 100 VAL A N 1
ATOM 770 C CA . VAL A 1 100 ? 1.437 1.335 10.401 1.00 89.00 100 VAL A CA 1
ATOM 771 C C . VAL A 1 100 ? 1.467 0.723 9.002 1.00 89.00 100 VAL A C 1
ATOM 773 O O . VAL A 1 100 ? 2.352 1.058 8.216 1.00 89.00 100 VAL A O 1
ATOM 776 N N . VAL A 1 101 ? 0.480 -0.109 8.659 1.00 90.50 101 VAL A N 1
ATOM 777 C CA . VAL A 1 101 ? 0.391 -0.719 7.325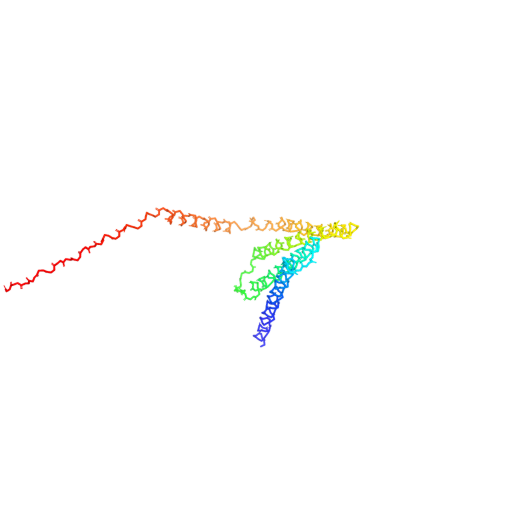 1.00 90.50 101 VAL A CA 1
ATOM 778 C C . VAL A 1 101 ? 0.225 0.341 6.235 1.00 90.50 101 VAL A C 1
ATOM 780 O O . VAL A 1 101 ? 0.936 0.292 5.232 1.00 90.50 101 VAL A O 1
ATOM 783 N N . LEU A 1 102 ? -0.639 1.341 6.443 1.00 90.81 102 LEU A N 1
ATOM 784 C CA . LEU A 1 102 ? -0.818 2.436 5.485 1.00 90.81 102 LEU A CA 1
ATOM 785 C C . LEU A 1 102 ? 0.455 3.263 5.279 1.00 90.81 102 LEU A C 1
ATOM 787 O O . LEU A 1 102 ? 0.801 3.582 4.142 1.00 90.81 102 LEU A O 1
ATOM 791 N N . VAL A 1 103 ? 1.165 3.605 6.357 1.00 93.62 103 VAL A N 1
ATOM 792 C CA . VAL A 1 103 ? 2.411 4.379 6.264 1.00 93.62 103 VAL A CA 1
ATOM 793 C C . VAL A 1 103 ? 3.484 3.583 5.525 1.00 93.62 103 VAL A C 1
ATOM 795 O O . VAL A 1 103 ? 4.164 4.144 4.665 1.00 93.62 103 VAL A O 1
ATOM 798 N N . VAL A 1 104 ? 3.625 2.285 5.812 1.00 93.06 104 VAL A N 1
ATOM 799 C CA . VAL A 1 104 ? 4.571 1.411 5.100 1.00 93.06 104 VAL A CA 1
ATOM 800 C C . VAL A 1 104 ? 4.218 1.334 3.613 1.00 93.06 104 VAL A C 1
ATOM 802 O O . VAL A 1 104 ? 5.098 1.541 2.780 1.00 93.06 104 VAL A O 1
ATOM 805 N N . ALA A 1 105 ? 2.944 1.126 3.270 1.00 94.19 105 ALA A N 1
ATOM 806 C CA . ALA A 1 105 ? 2.493 1.061 1.881 1.00 94.19 105 ALA A CA 1
ATOM 807 C C . ALA A 1 105 ? 2.767 2.370 1.119 1.00 94.19 105 ALA A C 1
ATOM 809 O O . ALA A 1 105 ? 3.381 2.343 0.057 1.00 94.19 105 ALA A O 1
ATOM 810 N N . LEU A 1 106 ? 2.407 3.526 1.688 1.00 94.75 106 LEU A N 1
ATOM 811 C CA . LEU A 1 106 ? 2.684 4.831 1.073 1.00 94.75 106 LEU A CA 1
ATOM 812 C C . LEU A 1 106 ? 4.183 5.129 0.953 1.00 94.75 106 LEU A C 1
ATOM 814 O O . LEU A 1 106 ? 4.606 5.793 0.007 1.00 94.75 106 LEU A O 1
ATOM 818 N N . SER A 1 107 ? 4.996 4.641 1.891 1.00 95.75 107 SER A N 1
ATOM 819 C CA . SER A 1 107 ? 6.454 4.788 1.828 1.00 95.75 107 SER A CA 1
ATOM 820 C C . SER A 1 107 ? 7.044 3.988 0.666 1.00 95.75 107 SER A C 1
ATOM 822 O O . SER A 1 107 ? 7.895 4.502 -0.059 1.00 95.75 107 SER A O 1
ATOM 824 N N . ILE A 1 108 ? 6.567 2.756 0.455 1.00 95.81 108 ILE A N 1
ATOM 825 C CA . ILE A 1 108 ? 6.966 1.926 -0.689 1.00 95.81 108 ILE A CA 1
ATOM 826 C C . ILE A 1 108 ? 6.499 2.573 -1.997 1.00 95.81 108 ILE A C 1
ATOM 828 O O . ILE A 1 108 ? 7.302 2.717 -2.915 1.00 95.81 108 ILE A O 1
ATOM 832 N N . GLU A 1 109 ? 5.252 3.040 -2.056 1.00 94.62 109 GLU A N 1
ATOM 833 C CA . GLU A 1 109 ? 4.696 3.719 -3.234 1.00 94.62 109 GLU A CA 1
ATOM 834 C C . GLU A 1 109 ? 5.506 4.969 -3.603 1.00 94.62 109 GLU A C 1
ATOM 836 O O . GLU A 1 109 ? 5.846 5.195 -4.763 1.00 94.62 109 GLU A O 1
ATOM 841 N N . THR A 1 110 ? 5.903 5.752 -2.596 1.00 96.31 110 THR A N 1
ATOM 842 C CA . THR A 1 110 ? 6.783 6.913 -2.779 1.00 96.31 110 THR A CA 1
ATOM 843 C C . THR A 1 110 ? 8.122 6.497 -3.381 1.00 96.31 110 THR A C 1
ATOM 845 O O . THR A 1 110 ? 8.602 7.139 -4.312 1.00 96.31 110 THR A O 1
ATOM 848 N N . LEU A 1 111 ? 8.739 5.429 -2.870 1.00 95.50 111 LEU A N 1
ATOM 849 C CA . LEU A 1 111 ? 10.030 4.951 -3.358 1.00 95.50 111 LEU A CA 1
ATOM 850 C C . LEU A 1 111 ? 9.945 4.481 -4.817 1.00 95.50 111 LEU A C 1
ATOM 852 O O . LEU A 1 111 ? 10.793 4.853 -5.629 1.00 95.50 111 LEU A O 1
ATOM 856 N N . VAL A 1 112 ? 8.902 3.715 -5.152 1.00 95.00 112 VAL A N 1
ATOM 857 C CA . VAL A 1 112 ? 8.611 3.271 -6.523 1.00 95.00 112 VAL A CA 1
ATOM 858 C C . VAL A 1 112 ? 8.436 4.479 -7.447 1.00 95.00 112 VAL A C 1
ATOM 860 O O . VAL A 1 112 ? 9.090 4.554 -8.489 1.00 95.00 112 VAL A O 1
ATOM 863 N N . ALA A 1 113 ? 7.637 5.469 -7.037 1.00 94.25 113 ALA A N 1
ATOM 864 C CA . ALA A 1 113 ? 7.419 6.692 -7.803 1.00 94.25 113 ALA A CA 1
ATOM 865 C C . ALA A 1 113 ? 8.715 7.494 -8.012 1.00 94.25 113 ALA A C 1
ATOM 867 O O . ALA A 1 113 ? 8.977 7.953 -9.123 1.00 94.25 113 ALA A O 1
ATOM 868 N N . VAL A 1 114 ? 9.557 7.634 -6.981 1.00 95.81 114 VAL A N 1
ATOM 869 C CA . VAL A 1 114 ? 10.855 8.317 -7.096 1.00 95.81 114 VAL A CA 1
ATOM 870 C C . VAL A 1 114 ? 11.747 7.614 -8.113 1.00 95.81 114 VAL A C 1
ATOM 872 O O . VAL A 1 114 ? 12.270 8.278 -9.003 1.00 95.81 114 VAL A O 1
ATOM 875 N N . PHE A 1 115 ? 11.912 6.291 -8.024 1.00 93.81 115 PHE A N 1
ATOM 876 C CA . PHE A 1 115 ? 12.778 5.568 -8.959 1.00 93.81 115 PHE A CA 1
ATOM 877 C C . PHE A 1 115 ? 12.280 5.635 -10.400 1.00 93.81 115 PHE A C 1
ATOM 879 O O . PHE A 1 115 ? 13.095 5.758 -11.316 1.00 93.81 115 PHE A O 1
ATOM 886 N N . ARG A 1 116 ? 10.963 5.604 -10.605 1.00 90.81 116 ARG A N 1
ATOM 887 C CA . ARG A 1 116 ? 10.362 5.742 -11.931 1.00 90.81 116 ARG A CA 1
ATOM 888 C C . ARG A 1 116 ? 10.593 7.137 -12.513 1.00 90.81 116 ARG A C 1
ATOM 890 O O . ARG A 1 116 ? 11.192 7.284 -13.579 1.00 90.81 116 ARG A O 1
ATOM 897 N N . LEU A 1 117 ? 10.195 8.173 -11.775 1.00 93.69 117 LEU A N 1
ATOM 898 C CA . LEU A 1 117 ? 10.254 9.558 -12.246 1.00 93.69 117 LEU A CA 1
ATOM 899 C C . LEU A 1 117 ? 11.685 10.082 -12.370 1.00 93.69 117 LEU A C 1
ATOM 901 O O . LEU A 1 117 ? 11.946 10.885 -13.258 1.00 93.69 117 LEU A O 1
ATOM 905 N N . LEU A 1 118 ? 12.628 9.593 -11.555 1.00 92.88 118 LEU A N 1
ATOM 906 C CA . LEU A 1 118 ? 14.043 9.970 -11.650 1.00 92.88 118 LEU A CA 1
ATOM 907 C C . LEU A 1 118 ? 14.624 9.718 -13.047 1.00 92.88 118 LEU A C 1
ATOM 909 O O . LEU A 1 118 ? 15.544 10.421 -13.459 1.00 92.88 118 LEU A O 1
ATOM 913 N N . HIS A 1 119 ? 14.097 8.728 -13.765 1.00 87.12 119 HIS A N 1
ATOM 914 C CA . HIS A 1 119 ? 14.599 8.365 -15.081 1.00 87.12 119 HIS A CA 1
ATOM 915 C C . HIS A 1 119 ? 13.649 8.723 -16.233 1.00 87.12 119 HIS A C 1
ATOM 917 O O . HIS A 1 119 ? 14.125 8.915 -17.347 1.00 87.12 119 HIS A O 1
ATOM 923 N N . GLU A 1 120 ? 12.331 8.764 -16.006 1.00 87.12 120 GLU A N 1
ATOM 924 C CA . GLU A 1 120 ? 11.341 9.073 -17.054 1.00 87.12 120 GLU A CA 1
ATOM 925 C C . GLU A 1 120 ? 11.065 10.575 -17.188 1.00 87.12 120 GLU A C 1
ATOM 927 O O . GLU A 1 120 ? 11.020 11.096 -18.300 1.00 87.12 120 GLU A O 1
ATOM 932 N N . ALA A 1 121 ? 10.865 11.260 -16.059 1.00 92.19 121 ALA A N 1
ATOM 933 C CA . ALA A 1 121 ? 10.405 12.645 -16.005 1.00 92.19 121 ALA A CA 1
ATOM 934 C C . ALA A 1 121 ? 10.901 13.319 -14.710 1.00 92.19 121 ALA A C 1
ATOM 936 O O . ALA A 1 121 ? 10.123 13.498 -13.763 1.00 92.19 121 ALA A O 1
ATOM 937 N N . PRO A 1 122 ? 12.199 13.672 -14.616 1.00 92.69 122 PRO A N 1
ATOM 938 C CA . PRO A 1 122 ? 12.787 14.226 -13.395 1.00 92.69 122 PRO A CA 1
ATOM 939 C C . PRO A 1 122 ? 12.088 15.503 -12.909 1.00 92.69 122 PRO A C 1
ATOM 941 O O . PRO A 1 122 ? 12.035 15.777 -11.711 1.00 92.69 122 PRO A O 1
ATOM 944 N N . GLU A 1 123 ? 11.498 16.272 -13.823 1.00 95.00 123 GLU A N 1
ATOM 945 C CA . GLU A 1 123 ? 10.690 17.454 -13.528 1.00 95.00 123 GLU A CA 1
ATOM 946 C C . GLU A 1 123 ? 9.431 17.151 -12.697 1.00 95.00 123 GLU A C 1
ATOM 948 O O . GLU A 1 123 ? 8.895 18.047 -12.047 1.00 95.00 123 GLU A O 1
ATOM 953 N N . GLN A 1 124 ? 8.978 15.893 -12.670 1.00 95.38 124 GLN A N 1
ATOM 954 C CA . GLN A 1 124 ? 7.827 15.429 -11.895 1.00 95.38 124 GLN A CA 1
ATOM 955 C C . GLN A 1 124 ? 8.204 14.885 -10.508 1.00 95.38 124 GLN A C 1
ATOM 957 O O . GLN A 1 124 ? 7.312 14.574 -9.718 1.00 95.38 124 GLN A O 1
ATOM 962 N N . LEU A 1 125 ? 9.493 14.828 -10.149 1.00 94.75 125 LEU A N 1
ATOM 963 C CA . LEU A 1 125 ? 9.940 14.418 -8.810 1.00 94.75 125 LEU A CA 1
ATOM 964 C C . LEU A 1 125 ? 9.260 15.167 -7.644 1.00 94.75 125 LEU A C 1
ATOM 966 O O . LEU A 1 125 ? 9.033 14.531 -6.610 1.00 94.75 125 LEU A O 1
ATOM 970 N N . PRO A 1 126 ? 8.861 16.454 -7.763 1.00 96.88 126 PRO A N 1
ATOM 971 C CA . PRO A 1 126 ? 8.068 17.113 -6.728 1.00 96.88 126 PRO A CA 1
ATOM 972 C C . PRO A 1 126 ? 6.737 16.411 -6.410 1.00 96.88 126 PRO A C 1
ATOM 974 O O . PRO A 1 126 ? 6.297 16.459 -5.263 1.00 96.88 126 PRO A O 1
ATOM 977 N N . TYR A 1 127 ? 6.111 15.718 -7.370 1.00 93.56 127 TYR A N 1
ATOM 978 C CA . TYR A 1 127 ? 4.893 14.941 -7.115 1.00 93.56 127 TYR A CA 1
ATOM 979 C C . TYR A 1 127 ? 5.177 13.709 -6.254 1.00 93.56 127 TYR A C 1
ATOM 981 O O . TYR A 1 127 ? 4.467 13.476 -5.278 1.00 93.56 127 TYR A O 1
ATOM 989 N N . ALA A 1 128 ? 6.251 12.964 -6.537 1.00 94.81 128 ALA A N 1
ATOM 990 C CA . ALA A 1 128 ? 6.668 11.862 -5.669 1.00 94.81 128 ALA A CA 1
ATOM 991 C C . ALA A 1 128 ? 7.056 12.364 -4.270 1.00 94.81 128 ALA A C 1
ATOM 993 O O . ALA A 1 128 ? 6.665 11.768 -3.268 1.00 94.81 128 ALA A O 1
ATOM 994 N N . ALA A 1 129 ? 7.740 13.509 -4.181 1.00 95.69 129 ALA A N 1
ATOM 995 C CA . ALA A 1 129 ? 8.025 14.147 -2.899 1.00 95.69 129 ALA A CA 1
ATOM 996 C C . ALA A 1 129 ? 6.742 14.534 -2.141 1.00 95.69 129 ALA A C 1
ATOM 998 O O . ALA A 1 129 ? 6.706 14.402 -0.920 1.00 95.69 129 ALA A O 1
ATOM 999 N N . ALA A 1 130 ? 5.676 14.955 -2.832 1.00 96.06 130 ALA A N 1
ATOM 1000 C CA . ALA A 1 130 ? 4.383 15.248 -2.211 1.00 96.06 130 ALA A CA 1
ATOM 1001 C C . ALA A 1 130 ? 3.690 13.985 -1.662 1.00 96.06 130 ALA A C 1
ATOM 1003 O O . ALA A 1 130 ? 3.115 14.029 -0.570 1.00 96.06 130 ALA A O 1
ATOM 1004 N N . ILE A 1 131 ? 3.783 12.847 -2.362 1.00 93.81 131 ILE A N 1
ATOM 1005 C CA . ILE A 1 131 ? 3.301 11.549 -1.853 1.00 93.81 131 ILE A CA 1
ATOM 1006 C C . ILE A 1 131 ? 4.081 11.169 -0.584 1.00 93.81 131 ILE A C 1
ATOM 1008 O O . ILE A 1 131 ? 3.474 10.883 0.451 1.00 93.81 131 ILE A O 1
ATOM 1012 N N . GLY A 1 132 ? 5.412 11.285 -0.614 1.00 96.31 132 GLY A N 1
ATOM 1013 C CA . GLY A 1 132 ? 6.264 11.041 0.554 1.00 96.31 132 GLY A CA 1
ATOM 1014 C C . GLY A 1 132 ? 5.968 11.979 1.723 1.00 96.31 132 GLY A C 1
ATOM 1015 O O . GLY A 1 132 ? 5.877 11.546 2.871 1.00 96.31 132 GLY A O 1
ATOM 1016 N N . ALA A 1 133 ? 5.741 13.262 1.440 1.00 97.19 133 ALA A N 1
ATOM 1017 C CA . ALA A 1 133 ? 5.332 14.243 2.438 1.00 97.19 133 ALA A CA 1
ATOM 1018 C C . ALA A 1 133 ? 3.973 13.886 3.055 1.00 97.19 133 ALA A C 1
ATOM 1020 O O . ALA A 1 133 ? 3.799 14.023 4.262 1.00 97.19 133 ALA A O 1
ATOM 1021 N N . THR A 1 134 ? 3.032 13.362 2.266 1.00 95.06 134 THR A N 1
ATOM 1022 C CA . THR A 1 134 ? 1.738 12.875 2.765 1.00 95.06 134 THR A CA 1
ATOM 1023 C C . THR A 1 134 ? 1.916 11.680 3.701 1.00 95.06 134 THR A C 1
ATOM 1025 O O . THR A 1 134 ? 1.313 11.655 4.774 1.00 95.06 134 THR A O 1
ATOM 1028 N N . ALA A 1 135 ? 2.790 10.727 3.358 1.00 95.00 135 ALA A N 1
ATOM 1029 C CA . ALA A 1 135 ? 3.130 9.605 4.235 1.00 95.00 135 ALA A CA 1
ATOM 1030 C C . ALA A 1 135 ? 3.753 10.084 5.561 1.00 95.00 135 ALA A C 1
ATOM 1032 O O . ALA A 1 135 ? 3.353 9.641 6.639 1.00 95.00 135 ALA A O 1
ATOM 1033 N N . ALA A 1 136 ? 4.682 11.044 5.497 1.00 96.06 136 ALA A N 1
ATOM 1034 C CA . ALA A 1 136 ? 5.298 11.642 6.678 1.00 96.06 136 ALA A CA 1
ATOM 1035 C C . ALA A 1 136 ? 4.276 12.399 7.544 1.00 96.06 136 ALA A C 1
ATOM 1037 O O . ALA A 1 136 ? 4.281 12.260 8.765 1.00 96.06 136 ALA A O 1
ATOM 1038 N N . LEU A 1 137 ? 3.367 13.160 6.929 1.00 96.44 137 LEU A N 1
ATOM 1039 C CA . LEU A 1 137 ? 2.293 13.864 7.631 1.00 96.44 137 LEU A CA 1
ATOM 1040 C C . LEU A 1 137 ? 1.316 12.896 8.301 1.00 96.44 137 LEU A C 1
ATOM 1042 O O . LEU A 1 137 ? 0.920 13.143 9.437 1.00 96.44 137 LEU A O 1
ATOM 1046 N N . LEU A 1 138 ? 0.966 11.785 7.645 1.00 93.75 138 LEU A N 1
ATOM 1047 C CA . LEU A 1 138 ? 0.157 10.725 8.249 1.00 93.75 138 LEU A CA 1
ATOM 1048 C C . LEU A 1 138 ? 0.859 10.116 9.465 1.00 93.75 138 LEU A C 1
ATOM 1050 O O . LEU A 1 138 ? 0.238 9.980 10.517 1.00 93.75 138 LEU A O 1
ATOM 1054 N N . LEU A 1 139 ? 2.158 9.826 9.362 1.00 93.38 139 LEU A N 1
ATOM 1055 C CA . LEU A 1 139 ? 2.947 9.297 10.475 1.00 93.38 139 LEU A CA 1
ATOM 1056 C C . LEU A 1 139 ? 3.052 10.294 11.642 1.00 93.38 139 LEU A C 1
ATOM 1058 O O . LEU A 1 139 ? 2.919 9.908 12.803 1.00 93.38 139 LEU A O 1
ATOM 1062 N N . VAL A 1 140 ? 3.245 11.583 11.355 1.00 95.06 140 VAL A N 1
ATOM 1063 C CA . VAL A 1 140 ? 3.250 12.644 12.374 1.00 95.06 140 VAL A CA 1
ATOM 1064 C C . VAL A 1 140 ? 1.873 12.782 13.018 1.00 95.06 140 VAL A C 1
ATOM 1066 O O . VAL A 1 140 ? 1.774 12.804 14.243 1.00 95.06 140 VAL A O 1
ATOM 1069 N N . GLY A 1 141 ? 0.805 12.833 12.218 1.00 91.44 141 GLY A N 1
ATOM 1070 C CA . GLY A 1 141 ? -0.574 12.894 12.701 1.00 91.44 141 GLY A CA 1
ATOM 1071 C C . GLY A 1 141 ? -0.917 11.701 13.588 1.00 91.44 141 GLY A C 1
ATOM 1072 O O . GLY A 1 141 ? -1.519 11.868 14.647 1.00 91.44 141 GLY A O 1
ATOM 1073 N N . TRP A 1 142 ? -0.437 10.516 13.219 1.00 89.38 142 TRP A N 1
ATOM 1074 C CA . TRP A 1 142 ? -0.526 9.312 14.031 1.00 89.38 142 TRP A CA 1
ATOM 1075 C C . TRP A 1 142 ? 0.243 9.424 15.354 1.00 89.38 142 TRP A C 1
ATOM 1077 O O . TRP A 1 142 ? -0.307 9.134 16.416 1.00 89.38 142 TRP A O 1
ATOM 1087 N N . GLY A 1 143 ? 1.486 9.912 15.330 1.00 89.44 143 GLY A N 1
ATOM 1088 C CA . GLY A 1 143 ? 2.272 10.155 16.543 1.00 89.44 143 GLY A CA 1
ATOM 1089 C C . GLY A 1 143 ? 1.613 11.170 17.485 1.00 89.44 143 GLY A C 1
ATOM 1090 O O . GLY A 1 143 ? 1.597 10.980 18.703 1.00 89.44 143 GLY A O 1
ATOM 1091 N N . VAL A 1 144 ? 1.004 12.223 16.933 1.00 90.88 144 VAL A N 1
ATOM 1092 C CA . VAL A 1 144 ? 0.216 13.202 17.696 1.00 90.88 144 VAL A CA 1
ATOM 1093 C C . VAL A 1 144 ? -1.044 12.558 18.268 1.00 90.88 144 VAL A C 1
ATOM 1095 O O . VAL A 1 144 ? -1.320 12.740 19.453 1.00 90.88 144 VAL A O 1
ATOM 1098 N N . PHE A 1 145 ? -1.776 11.772 17.475 1.00 85.38 145 PHE A N 1
ATOM 1099 C CA . PHE A 1 145 ? -2.943 11.023 17.939 1.00 85.38 145 PHE A CA 1
ATOM 1100 C C . PHE A 1 145 ? -2.577 10.118 19.119 1.00 85.38 145 PHE A C 1
ATOM 1102 O O . PHE A 1 145 ? -3.247 10.160 20.150 1.00 85.38 145 PHE A O 1
ATOM 1109 N N . LEU A 1 146 ? -1.476 9.370 19.027 1.00 84.00 146 LEU A N 1
ATOM 1110 C CA . LEU A 1 146 ? -0.973 8.553 20.131 1.00 84.00 146 LEU A CA 1
ATOM 1111 C C . LEU A 1 146 ? -0.656 9.387 21.374 1.00 84.00 146 LEU A C 1
ATOM 1113 O O . LEU A 1 146 ? -1.064 9.018 22.474 1.00 84.00 146 LEU A O 1
ATOM 1117 N N . ARG A 1 147 ? 0.019 10.533 21.217 1.00 84.50 147 ARG A N 1
ATOM 1118 C CA . ARG A 1 147 ? 0.355 11.421 22.341 1.00 84.50 147 ARG A CA 1
ATOM 1119 C C . ARG A 1 147 ? -0.890 11.965 23.040 1.00 84.50 147 ARG A C 1
ATOM 1121 O O . ARG A 1 147 ? -0.914 12.022 24.264 1.00 84.50 147 ARG A O 1
ATOM 1128 N N . LEU A 1 148 ? -1.905 12.362 22.276 1.00 83.81 148 LEU A N 1
ATOM 1129 C CA . LEU A 1 148 ? -3.160 12.897 22.809 1.00 83.81 148 LEU A CA 1
ATOM 1130 C C . LEU A 1 148 ? -4.023 11.821 23.475 1.00 83.81 148 LEU A C 1
ATOM 1132 O O . LEU A 1 148 ? -4.757 12.134 24.402 1.00 83.81 148 LEU A O 1
ATOM 1136 N N . ASN A 1 149 ? -3.917 10.565 23.034 1.00 74.50 149 ASN A N 1
ATOM 1137 C CA . ASN A 1 149 ? -4.651 9.439 23.616 1.00 74.50 149 ASN A CA 1
ATOM 1138 C C . ASN A 1 149 ? -3.899 8.741 24.766 1.00 74.50 149 ASN A C 1
ATOM 1140 O O . ASN A 1 149 ? -4.452 7.843 25.401 1.00 74.50 149 ASN A O 1
ATOM 1144 N N . ARG A 1 150 ? -2.658 9.151 25.064 1.00 67.62 150 ARG A N 1
ATOM 1145 C CA . ARG A 1 150 ? -1.860 8.627 26.186 1.00 67.62 150 ARG A CA 1
ATOM 1146 C C . ARG A 1 150 ? -2.421 9.027 27.558 1.00 67.62 150 ARG A C 1
ATOM 1148 O O . ARG A 1 150 ? -2.253 8.285 28.514 1.00 67.62 150 ARG A O 1
ATOM 1155 N N . SER A 1 151 ? -3.157 10.134 27.652 1.00 54.47 151 SER A N 1
ATOM 1156 C CA . SER A 1 151 ? -3.807 10.616 28.887 1.00 54.47 151 SER A CA 1
ATOM 1157 C C . SER A 1 151 ? -4.911 9.696 29.438 1.00 54.47 151 SER A C 1
ATOM 1159 O O . SER A 1 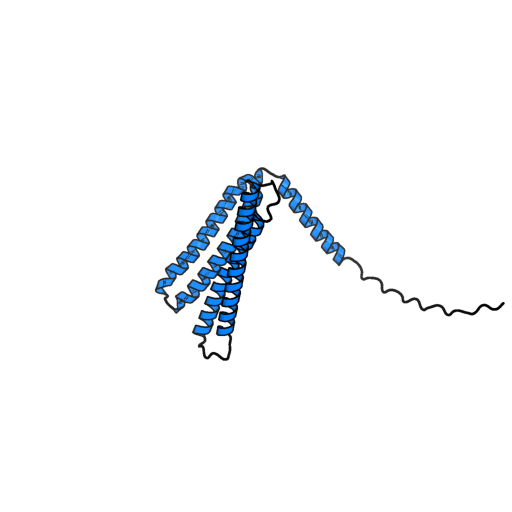151 ? -5.390 9.918 30.544 1.00 54.47 151 SER A O 1
ATOM 1161 N N . VAL A 1 152 ? -5.301 8.649 28.702 1.00 51.38 152 VAL A N 1
ATOM 1162 C CA . VAL A 1 152 ? -6.226 7.597 29.168 1.00 51.38 152 VAL A CA 1
ATOM 1163 C C . VAL A 1 152 ? -5.470 6.424 29.817 1.00 51.38 152 VAL A C 1
ATOM 1165 O O . VAL A 1 152 ? -6.031 5.690 30.620 1.00 51.38 152 VAL A O 1
ATOM 1168 N N . GLU A 1 153 ? -4.177 6.268 29.521 1.00 47.41 153 GLU A N 1
ATOM 1169 C CA . GLU A 1 153 ? -3.316 5.178 30.012 1.00 47.41 153 GLU A CA 1
ATOM 1170 C C . GLU A 1 153 ? -2.899 5.370 31.483 1.00 47.41 153 GLU A C 1
ATOM 1172 O O . GLU A 1 153 ? -2.579 4.408 32.172 1.00 47.41 153 GLU A O 1
ATOM 1177 N N . GLU A 1 154 ? -2.974 6.604 31.991 1.00 52.69 154 GLU A N 1
ATOM 1178 C CA . GLU A 1 154 ? -2.743 6.941 33.405 1.00 52.69 154 GLU A CA 1
ATOM 1179 C C . GLU A 1 154 ? -3.974 6.676 34.300 1.00 52.69 154 GLU A C 1
ATO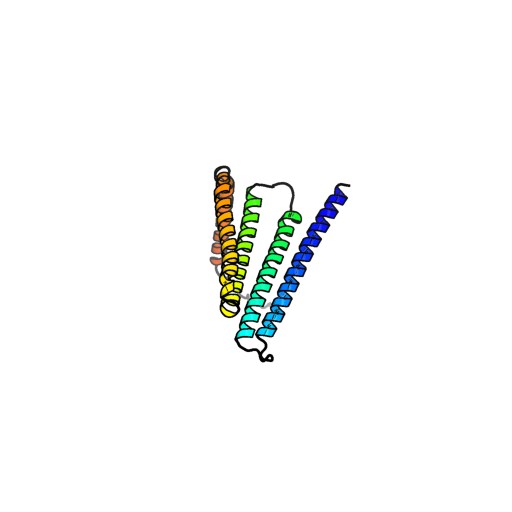M 1181 O O . GLU A 1 154 ? -3.864 6.759 35.521 1.00 52.69 154 GLU A O 1
ATOM 1186 N N . LEU A 1 155 ? -5.136 6.331 33.720 1.00 53.34 155 LEU A N 1
ATOM 1187 C CA . LEU A 1 155 ? -6.393 6.106 34.453 1.00 53.34 155 LEU A CA 1
ATOM 1188 C C . LEU A 1 155 ? -6.753 4.624 34.681 1.00 53.34 155 LEU A C 1
ATOM 1190 O O . LEU A 1 155 ? -7.627 4.360 35.501 1.00 53.34 155 LEU A O 1
ATOM 1194 N N . GLU A 1 156 ? -6.072 3.659 34.050 1.00 52.03 156 GLU A N 1
ATOM 1195 C CA . GLU A 1 156 ? -6.261 2.218 34.323 1.00 52.03 156 GLU A CA 1
ATOM 1196 C C . GLU A 1 156 ? -4.916 1.490 34.534 1.00 52.03 156 GLU A C 1
ATOM 1198 O O . GLU A 1 156 ? -4.371 0.880 33.611 1.00 52.03 156 GLU A O 1
ATOM 1203 N N . PRO A 1 157 ? -4.375 1.504 35.769 1.00 54.84 157 PRO A N 1
ATOM 1204 C CA . PRO A 1 157 ? -3.155 0.779 36.144 1.00 54.84 157 PRO A CA 1
ATOM 1205 C C . PRO A 1 157 ? -3.237 -0.754 35.991 1.00 54.84 157 PRO A C 1
ATOM 1207 O O . PRO A 1 157 ? -2.208 -1.426 36.010 1.00 54.84 157 PRO A O 1
ATOM 1210 N N . GLU A 1 158 ? -4.436 -1.328 35.847 1.00 55.91 158 GLU A N 1
ATOM 1211 C CA . GLU A 1 158 ? -4.667 -2.779 35.943 1.00 55.91 158 GLU A CA 1
ATOM 1212 C C . GLU A 1 158 ? -4.375 -3.551 34.637 1.00 55.91 158 GLU A C 1
ATOM 1214 O O . GLU A 1 158 ? -4.017 -4.727 34.688 1.00 55.91 158 GLU A O 1
ATOM 1219 N N . ALA A 1 159 ? -4.406 -2.904 33.462 1.00 54.00 159 ALA A N 1
ATOM 1220 C CA . ALA A 1 159 ? -4.127 -3.568 32.176 1.00 54.00 159 ALA A CA 1
ATOM 1221 C C . ALA A 1 159 ? -2.623 -3.795 31.903 1.00 54.00 159 ALA A C 1
ATOM 1223 O O . ALA A 1 159 ? -2.252 -4.671 31.122 1.00 54.00 159 ALA A O 1
ATOM 1224 N N . MET A 1 160 ? -1.749 -3.024 32.560 1.00 51.34 160 MET A N 1
ATOM 1225 C CA . MET A 1 160 ? -0.287 -3.161 32.469 1.00 51.34 160 MET A CA 1
ATOM 1226 C C . MET A 1 160 ? 0.276 -4.259 33.384 1.00 51.34 160 MET A C 1
ATOM 1228 O O . MET A 1 160 ? 1.414 -4.683 33.183 1.00 51.34 160 MET A O 1
ATOM 1232 N N . ALA A 1 161 ? -0.494 -4.712 34.380 1.00 55.44 161 ALA A N 1
ATOM 1233 C CA . ALA A 1 161 ? -0.102 -5.808 35.263 1.00 55.44 161 ALA A CA 1
ATOM 1234 C C . ALA A 1 161 ? -0.292 -7.172 34.576 1.00 55.44 161 ALA A C 1
ATOM 1236 O O . ALA A 1 161 ? 0.644 -7.960 34.529 1.00 55.44 161 ALA A O 1
ATOM 1237 N N . ALA A 1 162 ? -1.443 -7.402 33.932 1.00 53.81 162 ALA A N 1
ATOM 1238 C CA . ALA A 1 162 ? -1.737 -8.674 33.263 1.00 53.81 162 ALA A CA 1
ATOM 1239 C C . ALA A 1 162 ? -0.809 -8.974 32.064 1.00 53.81 162 ALA A C 1
ATOM 1241 O O . ALA A 1 162 ? -0.411 -10.114 31.863 1.00 53.81 162 ALA A O 1
ATOM 1242 N N . ALA A 1 163 ? -0.390 -7.953 31.303 1.00 55.12 163 ALA A N 1
ATOM 1243 C CA . ALA A 1 163 ? 0.517 -8.139 30.163 1.00 55.12 163 ALA A CA 1
ATOM 1244 C C . ALA A 1 163 ? 1.972 -8.451 30.566 1.00 55.12 163 ALA A C 1
ATOM 1246 O O . ALA A 1 163 ? 2.737 -8.951 29.748 1.00 55.12 163 ALA A O 1
ATOM 1247 N N . LYS A 1 164 ? 2.374 -8.145 31.809 1.00 53.34 164 LYS A N 1
ATOM 1248 C CA . LYS A 1 164 ? 3.709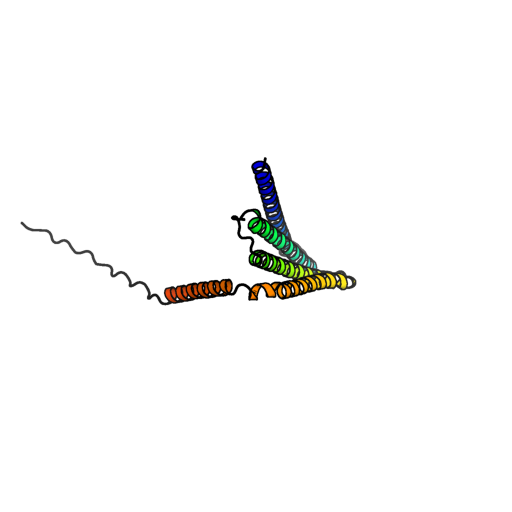 -8.490 32.325 1.00 53.34 164 LYS A CA 1
ATOM 1249 C C . LYS A 1 164 ? 3.796 -9.922 32.849 1.00 53.34 164 LYS A C 1
ATOM 1251 O O . LYS A 1 164 ? 4.890 -10.478 32.833 1.00 53.34 164 LYS A O 1
ATOM 1256 N N . ASP A 1 165 ? 2.677 -10.495 33.285 1.00 52.38 165 ASP A N 1
ATOM 1257 C CA . ASP A 1 165 ? 2.636 -11.867 33.795 1.00 52.38 165 ASP A CA 1
ATOM 1258 C C . ASP A 1 165 ? 2.566 -12.899 32.650 1.00 52.38 165 ASP A C 1
ATOM 1260 O O . ASP A 1 165 ? 3.214 -13.940 32.738 1.00 52.38 165 ASP A O 1
ATOM 1264 N N . GLU A 1 166 ? 1.908 -12.583 31.523 1.00 52.12 166 GLU A N 1
ATOM 1265 C CA . GLU A 1 166 ? 1.854 -13.474 30.344 1.00 52.12 166 GLU A CA 1
ATOM 1266 C C . GLU A 1 166 ? 3.222 -13.646 29.647 1.00 52.12 166 GLU A C 1
ATOM 1268 O O . GLU A 1 166 ? 3.560 -14.747 29.215 1.00 52.12 166 GLU A O 1
ATOM 1273 N N . ASP A 1 167 ? 4.058 -12.601 29.592 1.00 54.91 167 ASP A N 1
ATOM 1274 C CA . ASP A 1 167 ? 5.422 -12.699 29.036 1.00 54.91 167 ASP A CA 1
ATOM 1275 C C . ASP A 1 167 ? 6.380 -13.494 29.956 1.00 54.91 167 ASP A C 1
ATOM 1277 O O . ASP A 1 167 ? 7.398 -14.021 29.497 1.00 54.91 167 ASP A O 1
ATOM 1281 N N . GLY A 1 168 ? 6.059 -13.611 31.251 1.00 52.69 168 GLY A N 1
ATOM 1282 C CA . GLY A 1 168 ? 6.828 -14.395 32.221 1.00 52.69 168 GLY A CA 1
ATOM 1283 C C . GLY A 1 168 ? 6.603 -15.905 32.100 1.00 52.69 168 GLY A C 1
ATOM 1284 O O . GLY A 1 168 ? 7.557 -16.675 32.224 1.00 52.69 168 GLY A O 1
ATOM 1285 N N . GLU A 1 169 ? 5.372 -16.333 31.809 1.00 50.97 169 GLU A N 1
ATOM 1286 C CA . GLU A 1 169 ? 5.035 -17.755 31.641 1.00 50.97 169 GLU A CA 1
ATOM 1287 C C . GLU A 1 169 ? 5.617 -18.337 30.341 1.00 50.97 169 GLU A C 1
ATOM 1289 O O . GLU A 1 169 ? 6.165 -19.437 30.356 1.00 50.97 169 GLU A O 1
ATOM 1294 N N . VAL A 1 170 ? 5.638 -17.573 29.241 1.00 52.94 170 VAL A N 1
ATOM 1295 C CA . VAL A 1 170 ? 6.190 -18.046 27.952 1.00 52.94 170 VAL A CA 1
ATOM 1296 C C . VAL A 1 170 ? 7.716 -18.214 27.999 1.00 52.94 170 VAL A C 1
ATOM 1298 O O . VAL A 1 170 ? 8.259 -19.135 27.386 1.00 52.94 170 VAL A O 1
ATOM 1301 N N . ALA A 1 171 ? 8.425 -17.360 28.745 1.00 50.16 171 ALA A N 1
ATOM 1302 C CA . ALA A 1 171 ? 9.868 -17.498 28.947 1.00 50.16 171 ALA A CA 1
ATOM 1303 C C . ALA A 1 171 ? 10.213 -18.674 29.881 1.00 50.16 171 ALA A C 1
ATOM 1305 O O . ALA A 1 171 ? 11.178 -19.395 29.628 1.00 50.16 171 ALA A O 1
ATOM 1306 N N . ALA A 1 172 ? 9.407 -18.901 30.925 1.00 50.59 172 ALA A N 1
ATOM 1307 C CA . ALA A 1 172 ? 9.593 -20.013 31.854 1.00 50.59 172 ALA A CA 1
ATOM 1308 C C . ALA A 1 172 ? 9.313 -21.380 31.202 1.00 50.59 172 ALA A C 1
ATOM 1310 O O . ALA A 1 172 ? 10.060 -22.331 31.441 1.00 50.59 172 ALA A O 1
ATOM 1311 N N . ASP A 1 173 ? 8.298 -21.471 30.338 1.00 52.78 173 ASP A N 1
ATOM 1312 C CA . ASP A 1 173 ? 7.972 -22.696 29.599 1.00 52.78 173 ASP A CA 1
ATOM 1313 C C . ASP A 1 173 ? 9.021 -23.025 28.520 1.00 52.78 173 ASP A C 1
ATOM 1315 O O . ASP A 1 173 ? 9.357 -24.194 28.315 1.00 52.78 173 ASP A O 1
ATOM 1319 N N . ALA A 1 174 ? 9.605 -22.008 27.873 1.00 51.62 174 ALA A N 1
ATOM 1320 C CA . ALA A 1 174 ? 10.673 -22.191 26.888 1.00 51.62 174 ALA A CA 1
ATOM 1321 C C . ALA A 1 174 ? 11.996 -22.673 27.519 1.00 51.62 174 ALA A C 1
ATOM 1323 O O . ALA A 1 174 ? 12.670 -23.539 26.953 1.00 51.62 174 ALA A O 1
ATOM 1324 N N . ASP A 1 175 ? 12.355 -22.163 28.703 1.00 53.72 175 ASP A N 1
ATOM 1325 C CA . ASP A 1 175 ? 13.541 -22.619 29.442 1.00 53.72 175 ASP A CA 1
ATOM 1326 C C . ASP A 1 175 ? 13.333 -24.005 30.087 1.00 53.72 175 ASP A C 1
ATOM 1328 O O . ASP A 1 175 ? 14.278 -24.796 30.182 1.00 53.72 175 ASP A O 1
ATOM 1332 N N . ALA A 1 176 ? 12.103 -24.354 30.483 1.00 54.38 176 ALA A N 1
ATOM 1333 C CA . ALA A 1 176 ? 11.776 -25.672 31.035 1.00 54.38 176 ALA A CA 1
ATOM 1334 C C . ALA A 1 176 ? 11.819 -26.799 29.980 1.00 54.38 176 ALA A C 1
ATOM 1336 O O . ALA A 1 176 ? 12.278 -27.910 30.279 1.00 54.38 176 ALA A O 1
ATOM 1337 N N . ASP A 1 177 ? 11.397 -26.523 28.741 1.00 54.22 177 ASP A N 1
ATOM 1338 C CA . ASP A 1 177 ? 11.458 -27.489 27.633 1.00 54.22 177 ASP A CA 1
ATOM 1339 C C . ASP A 1 177 ? 12.906 -27.693 27.138 1.00 54.22 177 ASP A C 1
ATOM 1341 O O . ASP A 1 177 ? 13.327 -28.814 26.840 1.00 54.22 177 ASP A O 1
ATOM 1345 N N . ALA A 1 178 ? 13.733 -26.639 27.173 1.00 57.44 178 ALA A N 1
ATOM 1346 C CA . ALA A 1 178 ? 15.155 -26.704 26.823 1.00 57.44 178 ALA A CA 1
ATOM 1347 C C . ALA A 1 178 ? 16.036 -27.402 27.883 1.00 57.44 178 ALA A C 1
ATOM 1349 O O . ALA A 1 178 ? 17.079 -27.970 27.545 1.00 57.44 178 ALA A O 1
ATOM 1350 N N . ALA A 1 179 ? 15.633 -27.391 29.160 1.00 54.31 179 ALA A N 1
ATOM 1351 C CA . ALA A 1 179 ? 16.374 -28.010 30.265 1.00 54.31 179 ALA A CA 1
ATOM 1352 C C . ALA A 1 179 ? 16.047 -29.502 30.493 1.00 54.31 179 ALA A C 1
ATOM 1354 O O . ALA A 1 179 ? 16.645 -30.147 31.364 1.00 54.31 179 ALA A O 1
ATOM 1355 N N . SER A 1 180 ? 15.116 -30.076 29.726 1.00 50.91 180 SER A N 1
ATOM 1356 C CA . SER A 1 180 ? 14.714 -31.475 29.882 1.00 50.91 180 SER A CA 1
ATOM 1357 C C . SER A 1 180 ? 15.802 -32.438 29.369 1.00 50.91 180 SER A C 1
ATOM 1359 O O . SER A 1 180 ? 16.192 -32.381 28.201 1.00 50.91 180 SER A O 1
ATOM 1361 N N . PRO A 1 181 ? 16.327 -33.356 30.209 1.00 55.53 181 PRO A N 1
ATOM 1362 C CA . PRO A 1 181 ? 17.382 -34.274 29.794 1.00 55.53 181 PRO A CA 1
ATOM 1363 C C . PRO A 1 181 ? 16.855 -35.267 28.745 1.00 55.53 181 PRO A C 1
ATOM 1365 O O . PRO A 1 181 ? 15.694 -35.683 28.821 1.00 55.53 181 PRO A O 1
ATOM 1368 N N . PRO A 1 182 ? 17.697 -35.708 27.790 1.00 53.94 182 PRO A N 1
ATOM 1369 C CA . PRO A 1 182 ? 17.247 -36.552 26.693 1.00 53.94 182 PRO A CA 1
ATOM 1370 C C . PRO A 1 182 ? 16.622 -37.856 27.217 1.00 53.94 182 PRO A C 1
ATOM 1372 O O . PRO A 1 182 ? 17.102 -38.424 28.210 1.00 53.94 182 PRO A O 1
ATOM 1375 N N . PRO A 1 183 ? 15.564 -38.367 26.558 1.00 57.44 183 PRO A N 1
ATOM 1376 C CA . PRO A 1 183 ? 14.851 -39.547 27.020 1.00 57.44 183 PRO A CA 1
ATOM 1377 C C . PRO A 1 183 ? 15.802 -40.747 27.095 1.00 57.44 183 PRO A C 1
ATOM 1379 O O . PRO A 1 183 ? 16.468 -41.111 26.123 1.00 57.44 183 PRO A O 1
ATOM 1382 N N . LYS A 1 184 ? 15.876 -41.370 28.279 1.00 55.72 184 LYS A N 1
ATOM 1383 C CA . LYS A 1 184 ? 16.740 -42.530 28.538 1.00 55.72 184 LYS A CA 1
ATOM 1384 C C . LYS A 1 184 ? 16.397 -43.650 27.557 1.00 55.72 184 LYS A C 1
ATOM 1386 O O . LYS A 1 184 ? 15.283 -44.169 27.571 1.00 55.72 184 LYS A O 1
ATOM 1391 N N . ALA A 1 185 ? 17.378 -44.041 26.741 1.00 53.66 185 ALA A N 1
ATOM 1392 C CA . ALA A 1 185 ? 17.257 -45.129 25.781 1.00 53.66 185 ALA A CA 1
ATOM 1393 C C . ALA A 1 185 ? 16.663 -46.379 26.452 1.00 53.66 185 ALA A C 1
ATOM 1395 O O . ALA A 1 185 ? 17.242 -46.947 27.384 1.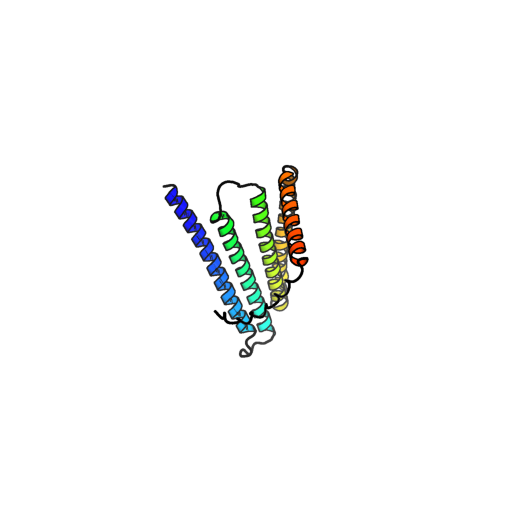00 53.66 185 ALA A O 1
ATOM 1396 N N . ALA A 1 186 ? 15.485 -46.793 25.980 1.00 54.41 186 ALA A N 1
ATOM 1397 C CA . ALA A 1 186 ? 14.776 -47.955 26.484 1.00 54.41 186 ALA A CA 1
ATOM 1398 C C . ALA A 1 186 ? 15.668 -49.198 26.355 1.00 54.41 186 ALA A C 1
ATOM 1400 O O . ALA A 1 186 ? 15.956 -49.693 25.263 1.00 54.41 186 ALA A O 1
ATOM 1401 N N . ARG A 1 187 ? 16.125 -49.704 27.503 1.00 55.25 187 ARG A N 1
ATOM 1402 C CA . ARG A 1 187 ? 16.906 -50.934 27.628 1.00 55.25 187 ARG A CA 1
ATOM 1403 C C . ARG A 1 187 ? 16.069 -52.080 27.048 1.00 55.25 187 ARG A C 1
ATOM 1405 O O . ARG A 1 187 ? 15.139 -52.555 27.697 1.00 55.25 187 ARG A O 1
ATOM 1412 N N . ARG A 1 188 ? 16.376 -52.518 25.819 1.00 52.03 188 ARG A N 1
ATOM 1413 C CA . ARG A 1 188 ? 15.763 -53.698 25.185 1.00 52.03 188 ARG A CA 1
ATOM 1414 C C . ARG A 1 188 ? 15.945 -54.901 26.113 1.00 52.03 188 ARG A C 1
ATOM 1416 O O . ARG A 1 188 ? 17.028 -55.478 26.198 1.00 52.03 188 ARG A O 1
ATOM 1423 N N . ARG A 1 189 ? 14.886 -55.276 26.835 1.00 56.09 189 ARG A N 1
ATOM 1424 C CA . ARG A 1 189 ? 14.829 -56.534 27.581 1.00 56.09 189 ARG A CA 1
ATOM 1425 C C . ARG A 1 189 ? 14.897 -57.677 26.566 1.00 56.09 189 ARG A C 1
ATOM 1427 O O . ARG A 1 189 ? 14.007 -57.823 25.735 1.00 56.09 189 ARG A O 1
ATOM 1434 N N . ARG A 1 190 ? 15.971 -58.470 26.620 1.00 55.34 190 ARG A N 1
ATOM 1435 C CA . ARG A 1 190 ? 16.049 -59.770 25.937 1.00 55.34 190 ARG A CA 1
ATOM 1436 C C . ARG A 1 190 ? 14.866 -60.638 26.397 1.00 55.34 190 ARG A C 1
ATOM 1438 O O . ARG A 1 190 ? 14.638 -60.706 27.607 1.00 55.34 190 ARG A O 1
ATOM 1445 N N . PRO A 1 191 ? 14.127 -61.301 25.494 1.00 49.00 191 PRO A N 1
ATOM 1446 C CA . PRO A 1 191 ? 13.055 -62.196 25.902 1.00 49.00 191 PRO A CA 1
ATOM 1447 C C . PRO A 1 191 ? 13.641 -63.426 26.607 1.00 49.00 191 PRO A C 1
ATOM 1449 O O . PRO A 1 191 ? 14.629 -64.010 26.157 1.00 49.00 191 PRO A O 1
ATOM 1452 N N . ALA A 1 192 ? 13.040 -63.788 27.740 1.00 57.19 192 ALA A N 1
ATOM 1453 C CA . ALA A 1 192 ? 13.419 -64.946 28.534 1.00 57.19 192 ALA A CA 1
ATOM 1454 C C . ALA A 1 192 ? 13.100 -66.246 27.779 1.00 57.19 192 ALA A C 1
ATOM 1456 O O . ALA A 1 192 ? 11.989 -66.449 27.286 1.00 57.19 192 ALA A O 1
ATOM 1457 N N . ARG A 1 193 ? 14.096 -67.131 27.701 1.00 52.44 193 ARG A N 1
ATOM 1458 C CA . ARG A 1 193 ? 13.984 -68.489 27.163 1.00 52.44 193 ARG A CA 1
ATOM 1459 C C . ARG A 1 193 ? 13.064 -69.300 28.082 1.00 52.44 193 ARG A C 1
ATOM 1461 O O . ARG A 1 193 ? 13.402 -69.505 29.244 1.00 52.44 193 ARG A O 1
ATOM 1468 N N . LYS A 1 194 ? 11.910 -69.744 27.574 1.00 54.53 194 LYS A N 1
ATOM 1469 C CA . LYS A 1 194 ? 11.034 -70.689 28.283 1.00 54.53 194 LYS A CA 1
ATOM 1470 C C . LYS A 1 194 ? 11.777 -72.016 28.466 1.00 54.53 194 LYS A C 1
ATOM 1472 O O . LYS A 1 194 ? 12.256 -72.584 27.486 1.00 54.53 194 LYS A O 1
ATOM 1477 N N . VAL A 1 195 ? 11.871 -72.486 29.705 1.00 59.84 195 VAL A N 1
ATOM 1478 C CA . VAL A 1 195 ? 12.253 -73.866 30.039 1.00 59.84 195 VAL A CA 1
ATOM 1479 C C . VAL A 1 195 ? 10.948 -74.660 30.185 1.00 59.84 195 VAL A C 1
ATOM 1481 O O . VAL A 1 195 ? 10.018 -74.128 30.797 1.00 59.84 195 VAL A O 1
ATOM 1484 N N . PRO A 1 196 ? 10.814 -75.861 29.592 1.00 53.75 196 PRO A N 1
ATOM 1485 C CA . PRO A 1 196 ? 9.583 -76.630 29.690 1.00 53.75 196 PRO A CA 1
ATOM 1486 C C . PRO A 1 196 ? 9.475 -77.294 31.065 1.00 53.75 196 PRO A C 1
ATOM 1488 O O . PRO A 1 196 ? 10.473 -77.747 31.624 1.00 53.75 196 PRO A O 1
ATOM 1491 N N . ALA A 1 197 ? 8.253 -77.324 31.593 1.00 49.62 197 ALA A N 1
ATOM 1492 C CA . ALA A 1 197 ? 7.906 -78.035 32.813 1.00 49.62 197 ALA A CA 1
ATOM 1493 C C . ALA A 1 197 ? 8.010 -79.549 32.578 1.00 49.62 197 ALA A C 1
ATOM 1495 O O . ALA A 1 197 ? 7.472 -80.051 31.590 1.00 49.62 197 ALA A O 1
ATOM 1496 N N . ALA A 1 198 ? 8.701 -80.242 33.478 1.00 47.75 198 ALA A N 1
ATOM 1497 C CA . ALA A 1 198 ? 8.643 -81.688 33.614 1.00 47.75 198 ALA A CA 1
ATOM 1498 C C . ALA A 1 198 ? 7.903 -82.007 34.920 1.00 47.75 198 ALA A C 1
ATOM 1500 O O . ALA A 1 198 ? 8.302 -81.492 35.964 1.00 47.75 198 ALA A O 1
ATOM 1501 N N . GLU A 1 199 ? 6.821 -82.770 34.737 1.00 44.19 199 GLU A N 1
ATOM 1502 C CA . GLU A 1 199 ? 6.029 -83.628 35.645 1.00 44.19 199 GLU A CA 1
ATOM 1503 C C . GLU A 1 199 ? 5.815 -83.220 37.111 1.00 44.19 199 GLU A C 1
ATOM 1505 O O . GLU A 1 199 ? 6.770 -83.233 37.917 1.00 44.19 199 GLU A O 1
#

Radius of gyration: 28.67 Å; chains: 1; bounding box: 55×101×62 Å

Foldseek 3Di:
DVVVVLVVQLVVLVVLLVVLLVQLVVLLVVLVVLLCVLPPPPDPDDPVVSVLSNLVSLLSNLVSLLSNLVSVLSCVVPVVPDDDDPDPVVVLVSVVVNLVSVLVSLCSVLVSVCVVCVPVPVVCNVVSVVSNVVSVVSVVVNVVVCVVVCVVVVVDPPVVVVVVVVVVVVVVVVVVVVPDDPPDPPDPDDDDDDDDDDD